Protein AF-A0A2V8NSG9-F1 (afdb_monomer)

Sequence (195 aa):
MKDVAVITDTARGHKLSYAQLAMAIMRNFDARRAPIGFPISQIINLFRPSSANSNSDRNDRMKTQGQTEDPADIWRVLCIEGMWFQDLFNYDFRRTEMCVIPYGTQEGEISFCAYNTGVGWRQIIENMHKTANLSEWYEEHGRHAVYAKGKDVPGISKKHSLSLPIVNQILAEDADEAGKAVTPYLVEDNEEVAV

pLDDT: mean 73.48, std 14.89, range [37.28, 91.44]

Mean predicted aligned error: 17.54 Å

Foldseek 3Di:
DVLVCVLVVVPDDPVVSVVSVVVVLVVPDDPVPDPPLDDSLQVVVQPDDPDDDPPPPVCVLVVCVPPDPPSSHPDYDDDDDDDDQAAAVRQDPVVLVVQPDWDQAPVGIGGPNCCPRYPPVVVVRCVVPPPDDVVNVCVVVNDDDDDDPPDDDPPDDPDDPDDDVVVVVVVVVVVVVPPDDDDPDDDDDDDDDDD

Solvent-accessible surface area (backbone atoms only — not comparable to full-atom values): 13114 Å² total; per-residue (Å²): 109,70,64,58,50,55,50,60,74,63,69,56,58,71,72,57,38,54,52,51,50,51,52,48,48,66,74,69,62,52,79,90,78,42,62,91,93,58,55,73,70,46,57,55,60,68,69,48,80,74,63,100,46,101,77,55,61,84,45,74,78,53,69,38,74,87,78,62,91,48,89,82,68,81,77,84,86,86,84,86,79,85,82,79,79,50,42,81,92,66,55,54,68,72,59,43,77,66,42,85,50,77,36,86,50,97,93,44,79,42,32,45,48,44,39,78,32,48,96,43,49,43,59,54,56,51,63,72,68,56,88,72,54,74,65,60,51,30,69,76,71,46,74,79,87,83,68,63,94,86,49,84,60,85,94,62,74,90,72,75,88,74,83,55,68,67,59,55,49,51,54,51,57,51,59,74,53,77,78,74,82,87,60,100,61,92,78,82,82,80,81,81,81,85,128

Radius of gyration: 32.12 Å; Cα contacts (8 Å, |Δi|>4): 78; chains: 1; bounding box: 74×78×65 Å

Structure (mmCIF, N/CA/C/O backbone):
data_AF-A0A2V8NSG9-F1
#
_entry.id   AF-A0A2V8NSG9-F1
#
loop_
_atom_site.group_PDB
_atom_site.id
_atom_site.type_symbol
_atom_site.label_atom_id
_atom_site.label_alt_id
_atom_site.label_comp_id
_atom_site.label_asym_id
_atom_site.label_entity_id
_atom_site.label_seq_id
_atom_site.pdbx_PDB_ins_code
_atom_site.Cartn_x
_atom_site.Cartn_y
_atom_site.Cartn_z
_atom_site.occupancy
_atom_site.B_iso_or_equiv
_atom_site.auth_seq_id
_atom_site.auth_comp_id
_atom_site.auth_asym_id
_atom_site.auth_atom_id
_atom_site.pdbx_PDB_model_num
ATOM 1 N N . MET A 1 1 ? 7.679 -10.326 -15.253 1.00 63.19 1 MET A N 1
ATOM 2 C CA . MET A 1 1 ? 8.328 -9.730 -14.062 1.00 63.19 1 MET A CA 1
ATOM 3 C C . MET A 1 1 ? 9.618 -10.422 -13.601 1.00 63.19 1 MET A C 1
ATOM 5 O O . MET A 1 1 ? 10.252 -9.887 -12.706 1.00 63.19 1 MET A O 1
ATOM 9 N N . LYS A 1 2 ? 10.075 -11.536 -14.209 1.00 85.75 2 LYS A N 1
ATOM 10 C CA . LYS A 1 2 ? 11.317 -12.218 -13.777 1.00 85.75 2 LYS A CA 1
ATOM 11 C C . LYS A 1 2 ? 12.549 -11.299 -13.765 1.00 85.75 2 LYS 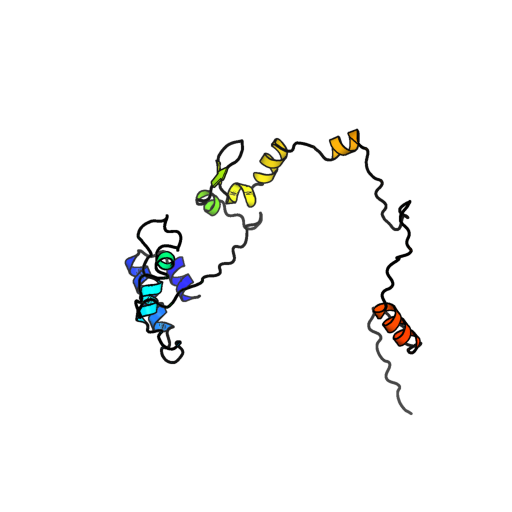A C 1
ATOM 13 O O . LYS A 1 2 ? 13.313 -11.341 -12.815 1.00 85.75 2 LYS A O 1
ATOM 18 N N . ASP A 1 3 ? 12.703 -10.439 -14.773 1.00 86.12 3 ASP A N 1
ATOM 19 C CA . ASP A 1 3 ? 13.840 -9.506 -14.836 1.00 86.12 3 ASP A CA 1
ATOM 20 C C . ASP A 1 3 ? 13.785 -8.429 -13.760 1.00 86.12 3 ASP A C 1
ATOM 22 O O . ASP A 1 3 ? 14.813 -8.092 -13.187 1.00 86.12 3 ASP A O 1
ATOM 26 N N . VAL A 1 4 ? 12.585 -7.930 -13.454 1.00 82.50 4 VAL A N 1
ATOM 27 C CA . VAL A 1 4 ? 12.383 -6.954 -12.379 1.00 82.50 4 VAL A CA 1
ATOM 28 C C . VAL A 1 4 ? 12.778 -7.576 -11.044 1.00 82.50 4 VAL A C 1
ATOM 30 O O . VAL A 1 4 ? 13.591 -6.984 -10.350 1.00 82.50 4 VAL A O 1
ATOM 33 N N . ALA A 1 5 ? 12.307 -8.794 -10.752 1.00 83.88 5 ALA A N 1
ATOM 34 C CA . ALA A 1 5 ? 12.684 -9.524 -9.541 1.00 83.88 5 ALA A CA 1
ATOM 35 C C . ALA A 1 5 ? 14.205 -9.731 -9.447 1.00 83.88 5 ALA A C 1
ATOM 37 O O . ALA A 1 5 ? 14.810 -9.456 -8.423 1.00 83.88 5 ALA A O 1
ATOM 38 N N . VAL A 1 6 ? 14.870 -10.128 -10.537 1.00 86.94 6 VAL A N 1
ATOM 39 C CA . VAL A 1 6 ? 16.337 -10.278 -10.537 1.00 86.94 6 VAL A CA 1
ATOM 40 C C . VAL A 1 6 ? 17.044 -8.944 -10.276 1.00 86.94 6 VAL A C 1
ATOM 42 O O . VAL A 1 6 ? 18.016 -8.907 -9.523 1.00 86.94 6 VAL A O 1
ATOM 45 N N . ILE A 1 7 ? 16.581 -7.844 -10.872 1.00 85.38 7 ILE A N 1
ATOM 46 C CA . ILE A 1 7 ? 17.173 -6.514 -10.665 1.00 85.38 7 ILE A CA 1
ATOM 47 C C . ILE A 1 7 ? 16.979 -6.048 -9.214 1.00 85.38 7 ILE A C 1
ATOM 49 O O . ILE A 1 7 ? 17.921 -5.522 -8.621 1.00 85.38 7 ILE A O 1
ATOM 53 N N . THR A 1 8 ? 15.794 -6.252 -8.629 1.00 81.62 8 THR A N 1
ATOM 54 C CA . THR A 1 8 ? 15.483 -5.818 -7.257 1.00 81.62 8 THR A CA 1
ATOM 55 C C . THR A 1 8 ? 16.142 -6.701 -6.204 1.00 81.62 8 THR A C 1
ATOM 57 O O . THR A 1 8 ? 16.763 -6.187 -5.276 1.00 81.62 8 THR A O 1
ATOM 60 N N . ASP A 1 9 ? 16.080 -8.021 -6.369 1.00 83.06 9 ASP A N 1
ATOM 61 C CA . ASP A 1 9 ? 16.470 -8.985 -5.335 1.00 83.06 9 ASP A CA 1
ATOM 62 C C . ASP A 1 9 ? 17.988 -9.161 -5.257 1.00 83.06 9 ASP A C 1
ATOM 64 O O . ASP A 1 9 ? 18.532 -9.544 -4.223 1.00 83.06 9 ASP A O 1
ATOM 68 N N . THR A 1 10 ? 18.711 -8.848 -6.337 1.00 83.00 10 THR A N 1
ATOM 69 C CA . THR A 1 10 ? 20.180 -8.899 -6.324 1.00 83.00 10 THR A CA 1
ATOM 70 C C . THR A 1 10 ? 20.824 -7.723 -5.586 1.00 83.00 10 THR A C 1
ATOM 72 O O . THR A 1 10 ? 22.041 -7.759 -5.372 1.00 83.00 10 THR A O 1
ATOM 75 N N . ALA A 1 11 ? 20.037 -6.708 -5.191 1.00 77.75 11 ALA A N 1
ATOM 76 C CA . ALA A 1 11 ? 20.442 -5.563 -4.367 1.00 77.75 11 ALA A CA 1
ATOM 77 C C . ALA A 1 11 ? 21.788 -4.940 -4.794 1.00 77.75 11 ALA A C 1
ATOM 79 O O . ALA A 1 11 ? 22.677 -4.674 -3.981 1.00 77.75 11 ALA A O 1
ATOM 80 N N . ARG A 1 12 ? 21.984 -4.767 -6.107 1.00 84.31 12 ARG A N 1
ATOM 81 C CA . ARG A 1 12 ? 23.244 -4.271 -6.673 1.00 84.31 12 ARG A CA 1
ATOM 82 C C . ARG A 1 12 ? 23.347 -2.748 -6.604 1.00 84.31 12 ARG A C 1
ATOM 84 O O . ARG A 1 12 ? 22.358 -2.030 -6.495 1.00 84.31 12 ARG A O 1
ATOM 91 N N . GLY A 1 13 ? 24.583 -2.252 -6.691 1.00 85.44 13 GLY A N 1
ATOM 92 C CA . GLY A 1 13 ? 24.848 -0.818 -6.785 1.00 85.44 13 GLY A CA 1
ATOM 93 C C . GLY A 1 13 ? 24.259 -0.210 -8.062 1.00 85.44 13 GLY A C 1
ATOM 94 O O . GLY A 1 13 ? 24.157 -0.883 -9.087 1.00 85.44 13 GLY A O 1
ATOM 95 N N . HIS A 1 14 ? 23.943 1.087 -8.005 1.00 82.38 14 HIS A N 1
ATOM 96 C CA . HIS A 1 14 ? 23.236 1.853 -9.045 1.00 82.38 14 HIS A CA 1
ATOM 97 C C . HIS A 1 14 ? 23.656 1.506 -10.483 1.00 82.38 14 HIS A C 1
ATOM 99 O O . HIS A 1 14 ? 22.818 1.110 -11.289 1.00 82.38 14 HIS A O 1
ATOM 105 N N . LYS A 1 15 ? 24.958 1.553 -10.793 1.00 86.12 15 LYS A N 1
ATOM 106 C CA . LYS A 1 15 ? 25.479 1.286 -12.147 1.00 86.12 15 LYS A CA 1
ATOM 107 C C . LYS A 1 15 ? 25.090 -0.094 -12.686 1.00 86.12 15 LYS A C 1
ATOM 109 O O . LYS A 1 15 ? 24.739 -0.219 -13.856 1.00 86.12 15 LYS A O 1
ATOM 114 N N . LEU A 1 16 ? 25.162 -1.124 -11.843 1.00 88.38 16 LEU A N 1
ATOM 115 C CA . LEU A 1 16 ? 24.872 -2.496 -12.252 1.00 88.38 16 LEU A CA 1
ATOM 116 C C . LEU A 1 16 ? 23.363 -2.709 -12.418 1.00 88.38 16 LEU A C 1
ATOM 118 O O . LEU A 1 16 ? 22.953 -3.338 -13.390 1.00 88.38 16 LEU A O 1
ATOM 122 N N . SER A 1 17 ? 22.546 -2.107 -11.553 1.00 85.25 17 SER A N 1
ATOM 123 C CA . SER A 1 17 ? 21.085 -2.147 -11.672 1.00 85.25 17 SER A CA 1
ATOM 124 C C . SER A 1 17 ? 20.602 -1.489 -12.971 1.00 85.25 17 SER A C 1
ATOM 126 O O . SER A 1 17 ? 19.767 -2.053 -13.674 1.00 85.25 17 SER A O 1
ATOM 128 N N . TYR A 1 18 ? 21.183 -0.344 -13.356 1.00 83.19 18 TYR A N 1
ATOM 129 C CA . TYR A 1 18 ? 20.889 0.301 -14.644 1.00 83.19 18 TYR A CA 1
ATOM 130 C C . TYR A 1 18 ? 21.334 -0.545 -15.843 1.00 83.19 18 TYR A C 1
ATOM 132 O O . TYR A 1 18 ? 20.606 -0.633 -16.832 1.00 83.19 18 TYR A O 1
ATOM 140 N N . ALA A 1 19 ? 22.495 -1.201 -15.763 1.00 88.62 19 ALA A N 1
ATOM 141 C CA . ALA A 1 19 ? 22.955 -2.098 -16.821 1.00 88.62 19 ALA A CA 1
ATOM 142 C C . ALA A 1 19 ? 22.017 -3.306 -16.992 1.00 88.62 19 ALA A C 1
ATOM 144 O O . ALA A 1 19 ? 21.641 -3.645 -18.113 1.00 88.62 19 ALA A O 1
ATOM 145 N N . GLN A 1 20 ? 21.583 -3.929 -15.892 1.00 88.44 20 GLN A N 1
ATOM 146 C CA . GLN A 1 20 ? 20.624 -5.035 -15.933 1.00 88.44 20 GLN A CA 1
ATOM 147 C C . GLN A 1 20 ? 19.258 -4.591 -16.476 1.00 88.44 20 GLN A C 1
ATOM 149 O O . GLN A 1 20 ? 18.667 -5.312 -17.279 1.00 88.44 20 GLN A O 1
ATOM 154 N N . LEU A 1 21 ? 18.784 -3.395 -16.109 1.00 85.00 21 LEU A N 1
ATOM 155 C CA . LEU A 1 21 ? 17.559 -2.812 -16.662 1.00 85.00 21 LEU A CA 1
ATOM 156 C C . LEU A 1 21 ? 17.664 -2.609 -18.179 1.00 85.00 21 LEU A C 1
ATOM 158 O O . LEU A 1 21 ? 16.760 -3.005 -18.912 1.00 85.00 21 LEU A O 1
ATOM 162 N N . ALA A 1 22 ? 18.775 -2.049 -18.664 1.00 85.62 22 ALA A N 1
ATOM 163 C CA . ALA A 1 22 ? 19.006 -1.865 -20.095 1.00 85.62 22 ALA A CA 1
ATOM 164 C C . ALA A 1 22 ? 19.004 -3.206 -20.850 1.00 85.62 22 ALA A C 1
ATOM 166 O O . ALA A 1 22 ? 18.334 -3.340 -21.8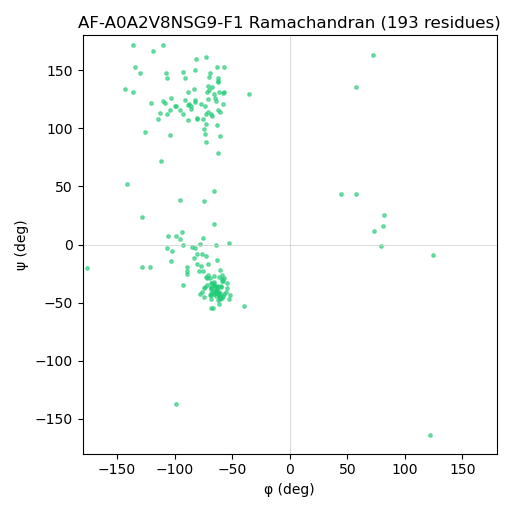75 1.00 85.62 22 ALA A O 1
ATOM 167 N N . MET A 1 23 ? 19.677 -4.225 -20.305 1.00 89.44 23 MET A N 1
ATOM 168 C CA . MET A 1 23 ? 19.682 -5.579 -20.871 1.00 89.44 23 MET A CA 1
ATOM 169 C C . MET A 1 23 ? 18.282 -6.204 -20.879 1.00 89.44 23 MET A C 1
ATOM 171 O O . MET A 1 23 ? 17.897 -6.842 -21.858 1.00 89.44 23 MET A O 1
ATOM 175 N N . ALA A 1 24 ? 17.495 -5.995 -19.820 1.00 89.56 24 ALA A N 1
ATOM 176 C CA . ALA A 1 24 ? 16.114 -6.457 -19.755 1.00 89.56 24 ALA A CA 1
ATOM 177 C C . ALA A 1 24 ? 15.237 -5.774 -20.817 1.00 89.56 24 ALA A C 1
ATOM 179 O O . ALA A 1 24 ? 14.452 -6.453 -21.479 1.00 89.56 24 ALA A O 1
ATOM 180 N N . ILE A 1 25 ? 15.394 -4.465 -21.039 1.00 87.06 25 ILE A N 1
ATOM 181 C CA . ILE A 1 25 ? 14.679 -3.740 -22.100 1.00 87.06 25 ILE A CA 1
ATOM 182 C C . ILE A 1 25 ? 15.056 -4.307 -23.470 1.00 87.06 25 ILE A C 1
ATOM 184 O O . ILE A 1 25 ? 14.171 -4.689 -24.230 1.00 87.06 25 ILE A O 1
ATOM 188 N N . MET A 1 26 ? 16.353 -4.431 -23.766 1.00 87.50 26 MET A N 1
ATOM 189 C CA . MET A 1 26 ? 16.826 -4.957 -25.051 1.00 87.50 26 MET A CA 1
ATOM 190 C C . MET A 1 26 ? 16.344 -6.384 -25.321 1.00 87.50 26 MET A C 1
ATOM 192 O O . MET A 1 26 ? 16.033 -6.721 -26.458 1.00 87.50 26 MET A O 1
ATOM 196 N N . ARG A 1 27 ? 16.268 -7.224 -24.283 1.00 89.69 27 ARG A N 1
ATOM 197 C CA . ARG A 1 27 ? 15.815 -8.611 -24.419 1.00 89.69 27 ARG A CA 1
ATOM 198 C C . ARG A 1 27 ? 14.312 -8.729 -24.671 1.00 89.69 27 ARG A C 1
ATOM 200 O O . ARG A 1 27 ? 13.893 -9.663 -25.346 1.00 89.69 27 ARG A O 1
ATOM 207 N N . ASN A 1 28 ? 13.504 -7.843 -24.085 1.00 88.94 28 ASN A N 1
ATOM 208 C CA . ASN A 1 28 ? 12.043 -7.969 -24.096 1.00 88.94 28 ASN A CA 1
ATOM 209 C C . ASN A 1 28 ? 11.343 -7.025 -25.090 1.00 88.94 28 ASN A C 1
ATOM 211 O O . ASN A 1 28 ? 10.157 -7.211 -25.361 1.00 88.94 28 ASN A O 1
ATOM 215 N N . PHE A 1 29 ? 12.029 -6.013 -25.626 1.00 88.69 29 PHE A N 1
ATOM 216 C CA . PHE A 1 29 ? 11.437 -5.079 -26.579 1.00 88.69 29 PHE A CA 1
ATOM 217 C C . PHE A 1 29 ? 11.431 -5.641 -28.007 1.00 88.69 29 PHE A C 1
ATOM 219 O O . PHE A 1 29 ? 12.482 -5.949 -28.564 1.00 88.69 29 PHE A O 1
ATOM 226 N N . ASP A 1 30 ? 10.252 -5.700 -28.634 1.00 89.94 30 ASP A N 1
ATOM 227 C CA . ASP A 1 30 ? 10.095 -6.026 -30.057 1.00 89.94 30 ASP A CA 1
ATOM 228 C C . ASP A 1 30 ? 9.537 -4.816 -30.814 1.00 89.94 30 ASP A C 1
ATOM 230 O O . ASP A 1 30 ? 8.353 -4.485 -30.704 1.00 89.94 30 ASP A O 1
ATOM 234 N N . ALA A 1 31 ? 10.388 -4.182 -31.626 1.00 87.19 31 ALA A N 1
ATOM 235 C CA . ALA A 1 31 ? 10.032 -3.007 -32.419 1.00 87.19 31 ALA A CA 1
ATOM 236 C C . ALA A 1 31 ? 8.873 -3.264 -33.398 1.00 87.19 31 ALA A C 1
ATOM 238 O O . ALA A 1 31 ? 8.144 -2.338 -33.734 1.00 87.19 31 ALA A O 1
ATOM 239 N N . ARG A 1 32 ? 8.672 -4.514 -33.841 1.00 89.38 32 ARG A N 1
ATOM 240 C CA . ARG A 1 32 ? 7.606 -4.876 -34.793 1.00 89.38 32 ARG A CA 1
ATOM 241 C C . ARG A 1 32 ? 6.229 -4.921 -34.137 1.00 89.38 32 ARG A C 1
ATOM 243 O O . ARG A 1 32 ? 5.222 -4.832 -34.827 1.00 89.38 32 ARG A O 1
ATOM 250 N N . ARG A 1 33 ? 6.190 -5.113 -32.815 1.00 90.12 33 ARG A N 1
ATOM 251 C CA . ARG A 1 33 ? 4.960 -5.172 -32.010 1.00 90.12 33 ARG A CA 1
ATOM 252 C C . ARG A 1 33 ? 4.706 -3.879 -31.240 1.00 90.12 33 ARG A C 1
ATOM 254 O O . ARG A 1 33 ? 3.678 -3.766 -30.577 1.00 90.12 33 ARG A O 1
ATOM 261 N N . ALA A 1 34 ? 5.645 -2.938 -31.288 1.00 87.50 34 ALA A N 1
ATOM 262 C CA . ALA A 1 34 ? 5.515 -1.651 -30.634 1.00 87.50 34 ALA A CA 1
ATOM 263 C C . ALA A 1 34 ? 4.453 -0.790 -31.347 1.00 87.50 34 ALA A C 1
ATOM 265 O O . ALA A 1 34 ? 4.348 -0.837 -32.575 1.00 87.50 34 ALA A O 1
ATOM 266 N N . PRO A 1 35 ? 3.674 0.014 -30.605 1.00 85.38 35 PRO A N 1
ATOM 267 C CA . PRO A 1 35 ? 2.799 1.012 -31.203 1.00 85.38 35 PRO A CA 1
ATOM 268 C C . PRO A 1 35 ? 3.570 1.997 -32.092 1.00 85.38 35 PRO A C 1
ATOM 270 O O . PRO A 1 35 ? 4.750 2.286 -31.866 1.00 85.38 35 PRO A O 1
ATOM 273 N N . ILE A 1 36 ? 2.882 2.557 -33.087 1.00 83.44 36 ILE A N 1
ATOM 274 C CA . ILE A 1 36 ? 3.450 3.576 -33.975 1.00 83.44 36 ILE A CA 1
ATOM 275 C C . ILE A 1 36 ? 3.921 4.767 -33.129 1.00 83.44 36 ILE A C 1
ATOM 277 O O . ILE A 1 36 ? 3.185 5.266 -32.281 1.00 83.44 36 ILE A O 1
ATOM 281 N N . GLY A 1 37 ? 5.163 5.208 -33.347 1.00 81.00 37 GLY A N 1
ATOM 282 C CA . GLY A 1 37 ? 5.755 6.311 -32.587 1.00 81.00 37 GLY A CA 1
ATOM 283 C C . GLY A 1 37 ? 6.316 5.923 -31.213 1.00 81.00 37 GLY A C 1
ATOM 284 O O . GLY A 1 37 ? 6.581 6.816 -30.411 1.00 81.00 37 GLY A O 1
ATOM 285 N N . PHE A 1 38 ? 6.530 4.629 -30.927 1.00 84.19 38 PHE A N 1
ATOM 286 C CA . PHE A 1 38 ? 7.182 4.154 -29.695 1.00 84.19 38 PHE A CA 1
ATOM 287 C C . PHE A 1 38 ? 8.571 3.524 -29.943 1.00 84.19 38 PHE A C 1
ATOM 289 O O . PHE A 1 38 ? 8.727 2.303 -29.862 1.00 84.19 38 PHE A O 1
ATOM 296 N N . PRO A 1 39 ? 9.610 4.320 -30.272 1.00 83.19 39 PRO A N 1
ATOM 297 C CA . PRO A 1 39 ? 10.976 3.809 -30.383 1.00 83.19 39 PRO A CA 1
ATOM 298 C C . PRO A 1 39 ? 11.587 3.486 -29.008 1.00 83.19 39 PRO A C 1
ATOM 300 O O . PRO A 1 39 ? 11.173 4.025 -27.986 1.00 83.19 39 PRO A O 1
ATOM 303 N N . ILE A 1 40 ? 12.649 2.669 -28.980 1.00 82.06 40 ILE A N 1
ATOM 304 C CA . ILE A 1 40 ? 13.378 2.286 -27.747 1.00 82.06 40 ILE A CA 1
ATOM 305 C C . ILE A 1 40 ? 13.848 3.507 -26.941 1.00 82.06 40 ILE A C 1
ATOM 307 O O . ILE A 1 40 ? 13.869 3.465 -25.711 1.00 82.06 40 ILE A O 1
ATOM 311 N N . SER A 1 41 ? 14.191 4.611 -27.609 1.00 78.19 41 SER A N 1
ATOM 312 C CA . SER A 1 41 ? 14.570 5.865 -26.948 1.00 78.19 41 SER A CA 1
ATOM 313 C C . SER A 1 41 ? 13.472 6.401 -26.020 1.00 78.19 41 SER A C 1
ATOM 315 O O . SER A 1 41 ? 13.792 6.949 -24.967 1.00 78.19 41 SER A O 1
ATOM 317 N N . GLN A 1 42 ? 12.192 6.162 -26.338 1.00 76.69 42 GLN A N 1
ATOM 318 C CA . GLN A 1 42 ? 11.072 6.512 -25.459 1.00 76.69 42 GLN A CA 1
ATOM 319 C C . GLN A 1 42 ? 11.102 5.733 -24.150 1.00 76.69 42 GLN A C 1
ATOM 321 O O . GLN A 1 42 ? 10.794 6.289 -23.103 1.00 76.69 42 GLN A O 1
ATOM 326 N N . ILE A 1 43 ? 11.509 4.463 -24.172 1.00 78.81 43 ILE A N 1
ATOM 327 C CA . ILE A 1 43 ? 11.583 3.640 -22.957 1.00 78.81 43 ILE A CA 1
A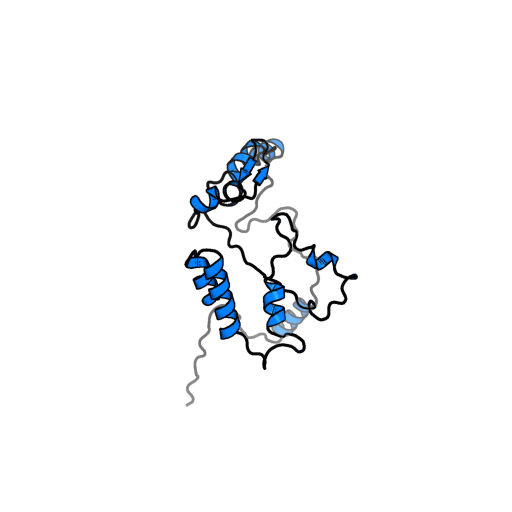TOM 328 C C . ILE A 1 43 ? 12.596 4.238 -21.984 1.00 78.81 43 ILE A C 1
ATOM 330 O O . ILE A 1 43 ? 12.326 4.357 -20.793 1.00 78.81 43 ILE A O 1
ATOM 334 N N . ILE A 1 44 ? 13.740 4.687 -22.494 1.00 72.81 44 ILE A N 1
ATOM 335 C CA . ILE A 1 44 ? 14.762 5.341 -21.675 1.00 72.81 44 ILE A CA 1
ATOM 336 C C . ILE A 1 44 ? 14.219 6.655 -21.087 1.00 72.81 44 ILE A C 1
ATOM 338 O O . ILE A 1 44 ? 14.432 6.923 -19.907 1.00 72.81 44 ILE A O 1
ATOM 342 N N . ASN A 1 45 ? 13.458 7.436 -21.862 1.00 70.31 45 ASN A N 1
ATOM 343 C CA . ASN A 1 45 ? 12.801 8.657 -21.379 1.00 70.31 45 ASN A CA 1
ATOM 344 C C . ASN A 1 45 ? 11.715 8.377 -20.325 1.00 70.31 45 ASN A C 1
ATOM 346 O O . ASN A 1 45 ? 11.542 9.156 -19.387 1.00 70.31 45 ASN A O 1
ATOM 350 N N . LEU A 1 46 ? 10.996 7.257 -20.427 1.00 71.50 46 LEU A N 1
ATOM 351 C CA . LEU A 1 46 ? 10.023 6.825 -19.420 1.00 71.50 46 LEU A CA 1
ATOM 352 C C . LEU A 1 46 ? 10.686 6.527 -18.068 1.00 71.50 46 LEU A C 1
ATOM 354 O O . LEU A 1 46 ? 10.115 6.867 -17.035 1.00 71.50 46 LEU A O 1
ATOM 358 N N . PHE A 1 47 ? 11.895 5.958 -18.075 1.00 66.75 47 PHE A N 1
ATOM 359 C CA . PHE A 1 47 ? 12.665 5.649 -16.863 1.00 66.75 47 PHE A CA 1
ATOM 360 C C . PHE A 1 47 ? 13.640 6.752 -16.436 1.00 66.75 47 PHE A C 1
ATOM 362 O O . PHE A 1 47 ? 14.319 6.610 -15.416 1.00 66.75 47 PHE A O 1
ATOM 369 N N . ARG A 1 48 ? 13.725 7.861 -17.180 1.00 62.06 48 ARG A N 1
ATOM 370 C CA . ARG A 1 48 ? 14.520 9.017 -16.766 1.00 62.06 48 ARG A CA 1
ATOM 371 C C . ARG A 1 48 ? 13.891 9.591 -15.489 1.00 62.06 48 ARG A C 1
ATOM 373 O O . ARG A 1 48 ? 12.689 9.865 -15.494 1.00 62.06 48 ARG A O 1
ATOM 380 N N . PRO A 1 49 ? 14.659 9.769 -14.398 1.00 53.69 49 PRO A N 1
ATOM 381 C CA . PRO A 1 49 ? 14.114 10.287 -13.152 1.00 53.69 49 PRO A CA 1
ATOM 382 C C . PRO A 1 49 ? 13.480 11.658 -13.401 1.00 53.69 49 PRO A C 1
ATOM 384 O O . PRO A 1 49 ? 14.145 12.586 -13.868 1.00 53.69 49 PRO A O 1
ATOM 387 N N . SER A 1 50 ? 12.182 11.770 -13.115 1.00 47.16 50 SER A N 1
ATOM 388 C CA . SER A 1 50 ? 11.488 13.054 -13.089 1.00 47.16 50 SER A CA 1
ATOM 389 C C . SER A 1 50 ? 11.928 13.779 -11.823 1.00 47.16 50 SER A C 1
ATOM 391 O O . SER A 1 50 ? 11.394 13.503 -10.756 1.00 47.16 50 SER A O 1
ATOM 393 N N . SER A 1 51 ? 12.939 14.636 -11.987 1.00 42.69 51 SER A N 1
ATOM 394 C CA . SER A 1 51 ? 13.530 15.544 -10.995 1.00 42.69 51 SER A CA 1
ATOM 395 C C . SER A 1 51 ? 14.081 14.888 -9.711 1.00 42.69 51 SER A C 1
ATOM 397 O O . SER A 1 51 ? 13.528 13.985 -9.098 1.00 42.69 51 SER A O 1
ATOM 399 N N . ALA A 1 52 ? 15.268 15.344 -9.315 1.00 42.25 52 ALA A N 1
ATOM 400 C CA . ALA A 1 52 ? 16.121 14.780 -8.273 1.00 42.25 52 ALA A CA 1
ATOM 401 C C . ALA A 1 52 ? 15.643 15.050 -6.827 1.00 42.25 52 ALA A C 1
ATOM 403 O O . ALA A 1 52 ? 16.472 15.286 -5.957 1.00 42.25 52 ALA A O 1
ATOM 404 N N . ASN A 1 53 ? 14.335 15.027 -6.563 1.00 39.97 53 ASN A N 1
ATOM 405 C CA . ASN A 1 53 ? 13.760 15.249 -5.237 1.00 39.97 53 ASN A CA 1
ATOM 406 C C . ASN A 1 53 ? 12.653 14.227 -4.969 1.00 39.97 53 ASN A C 1
ATOM 408 O O . ASN A 1 53 ? 11.730 14.095 -5.763 1.00 39.97 53 ASN A O 1
ATOM 412 N N . SER A 1 54 ? 12.680 13.572 -3.806 1.00 42.16 54 SER A N 1
ATOM 413 C CA . SER A 1 54 ? 11.618 12.663 -3.331 1.00 42.16 54 SER A CA 1
ATOM 414 C C . SER A 1 54 ? 10.262 13.347 -3.085 1.00 42.16 54 SER A C 1
ATOM 416 O O . SER A 1 54 ? 9.307 12.679 -2.705 1.00 42.16 54 SER A O 1
ATOM 418 N N . ASN A 1 55 ? 10.186 14.664 -3.306 1.00 39.97 55 ASN A N 1
ATOM 419 C CA . ASN A 1 55 ? 8.975 15.484 -3.281 1.00 39.97 55 ASN A CA 1
ATOM 420 C C . ASN A 1 55 ? 8.403 15.770 -4.676 1.00 39.97 55 ASN A C 1
ATOM 422 O O . ASN A 1 55 ? 7.470 16.568 -4.787 1.00 39.97 55 ASN A O 1
ATOM 426 N N . SER A 1 56 ? 8.931 15.164 -5.746 1.00 39.84 56 SER A N 1
ATOM 427 C CA . SER A 1 56 ? 8.225 15.192 -7.022 1.00 39.84 56 SER A CA 1
ATOM 428 C C . SER A 1 56 ? 7.021 14.259 -6.917 1.00 39.84 56 SER A C 1
ATOM 430 O O . SER A 1 56 ? 7.037 13.081 -7.272 1.00 39.84 56 SER A O 1
ATOM 432 N N . ASP A 1 57 ? 5.913 14.827 -6.441 1.00 42.53 57 ASP A N 1
ATOM 433 C CA . ASP A 1 57 ? 4.623 14.511 -7.034 1.00 42.53 57 ASP A CA 1
ATOM 434 C C . ASP A 1 57 ? 4.867 14.318 -8.541 1.00 42.53 57 ASP A C 1
ATOM 436 O O . ASP A 1 57 ? 5.540 15.151 -9.164 1.00 42.53 57 ASP A O 1
ATOM 440 N N . ARG A 1 58 ? 4.395 13.205 -9.123 1.00 51.50 58 ARG A N 1
ATOM 441 C CA . ARG A 1 58 ? 4.613 12.782 -10.533 1.00 51.50 58 ARG A CA 1
ATOM 442 C C . ARG A 1 58 ? 4.241 13.863 -11.575 1.00 51.50 58 ARG A C 1
ATOM 444 O O . ARG A 1 58 ? 4.335 13.643 -12.781 1.00 51.50 58 ARG A O 1
ATOM 451 N N . ASN A 1 59 ? 3.805 15.021 -11.102 1.00 50.16 59 ASN A N 1
ATOM 452 C CA . ASN A 1 59 ? 3.312 16.198 -11.764 1.00 50.16 59 ASN A CA 1
ATOM 453 C C . ASN A 1 59 ? 4.333 17.043 -12.530 1.00 50.16 59 ASN A C 1
ATOM 455 O O . ASN A 1 59 ? 3.880 17.810 -13.364 1.00 50.16 59 ASN A O 1
ATOM 459 N N . ASP A 1 60 ? 5.656 16.955 -12.364 1.00 54.88 60 ASP A N 1
ATOM 460 C CA . ASP A 1 60 ? 6.543 17.822 -13.179 1.00 54.88 60 ASP A CA 1
ATOM 461 C C . ASP A 1 60 ? 6.478 17.484 -14.691 1.00 54.88 60 ASP A C 1
ATOM 463 O O . ASP A 1 60 ? 6.515 18.384 -15.531 1.00 54.88 60 ASP A O 1
ATOM 467 N N . ARG A 1 61 ? 6.251 16.207 -15.046 1.00 53.69 61 ARG A N 1
ATOM 468 C CA . ARG A 1 61 ? 5.941 15.751 -16.426 1.00 53.69 61 ARG A CA 1
ATOM 469 C C . ARG A 1 61 ? 4.464 15.892 -16.820 1.00 53.69 61 ARG A C 1
ATOM 471 O O . ARG A 1 61 ? 4.116 15.693 -17.985 1.00 53.69 61 ARG A O 1
ATOM 478 N N . MET A 1 62 ? 3.588 16.173 -15.853 1.00 54.03 62 MET A N 1
ATOM 479 C CA . MET A 1 62 ? 2.154 16.399 -16.075 1.00 54.03 62 MET A CA 1
ATOM 480 C C . MET A 1 62 ? 1.852 17.893 -16.265 1.00 54.03 62 MET A C 1
ATOM 482 O O . MET A 1 62 ? 1.032 18.243 -17.101 1.00 54.03 62 MET A O 1
ATOM 486 N N . LYS A 1 63 ? 2.580 18.785 -15.574 1.00 53.97 63 LYS A N 1
ATOM 487 C CA . LYS A 1 63 ? 2.548 20.253 -15.737 1.00 53.97 63 LYS A CA 1
ATOM 488 C C . LYS A 1 63 ? 2.949 20.698 -17.143 1.00 53.97 63 LYS A C 1
ATOM 490 O O . LYS A 1 63 ? 2.597 21.790 -17.566 1.00 53.97 63 LYS A O 1
ATOM 495 N N . THR A 1 64 ? 3.674 19.852 -17.869 1.00 53.59 64 THR A N 1
ATOM 496 C CA . THR A 1 64 ? 4.053 20.066 -19.269 1.00 53.59 64 THR A CA 1
ATOM 497 C C . THR A 1 64 ? 2.923 19.768 -20.261 1.00 53.59 64 THR A C 1
ATOM 499 O O . THR A 1 64 ? 3.127 19.973 -21.459 1.00 53.59 64 THR A O 1
ATOM 502 N N . GLN A 1 65 ? 1.721 19.362 -19.807 1.00 48.47 65 GLN A N 1
ATOM 503 C CA . GLN A 1 65 ? 0.507 19.418 -20.634 1.00 48.47 65 GLN A CA 1
ATOM 504 C C . GLN A 1 65 ? 0.235 20.878 -21.028 1.00 48.47 65 GLN A C 1
ATOM 506 O O . GLN A 1 65 ? -0.385 21.639 -20.292 1.00 48.47 65 GLN A O 1
ATOM 511 N N . GLY A 1 66 ? 0.737 21.261 -22.201 1.00 50.06 66 GLY A N 1
ATOM 512 C CA . GLY A 1 66 ? 0.473 22.549 -22.837 1.00 50.06 66 GLY A CA 1
ATOM 513 C C . GLY A 1 66 ? 1.703 23.380 -23.205 1.00 50.06 66 GLY A C 1
ATOM 514 O O . GLY A 1 66 ? 1.525 24.378 -23.891 1.00 50.06 66 GLY A O 1
ATOM 515 N N . GLN A 1 67 ? 2.927 23.012 -22.794 1.00 50.22 67 GLN A N 1
ATOM 516 C CA . GLN A 1 67 ? 4.119 23.849 -23.060 1.00 50.22 67 GLN A CA 1
ATOM 517 C C . GLN A 1 67 ? 5.240 23.186 -23.862 1.00 50.22 67 GLN A C 1
ATOM 519 O O . GLN A 1 67 ? 6.049 23.895 -24.453 1.00 50.22 67 GLN A O 1
ATOM 524 N N . THR A 1 68 ? 5.294 21.860 -23.937 1.00 49.16 68 THR A N 1
ATOM 525 C CA . THR A 1 68 ? 6.294 21.168 -24.758 1.00 49.16 68 THR A CA 1
ATOM 526 C C . THR A 1 68 ? 5.599 20.215 -25.708 1.00 49.16 68 THR A C 1
ATOM 528 O O . THR A 1 68 ? 5.287 19.080 -25.353 1.00 49.16 68 THR A O 1
ATOM 531 N N . GLU A 1 69 ? 5.394 20.684 -26.936 1.00 54.53 69 GLU A N 1
ATOM 532 C CA . GLU A 1 69 ? 5.174 19.866 -28.131 1.00 54.53 69 GLU A CA 1
ATOM 533 C C . GLU A 1 69 ? 6.443 19.060 -28.465 1.00 54.53 69 GLU A C 1
ATOM 535 O O . GLU A 1 69 ? 6.899 19.081 -29.601 1.00 54.53 69 GLU A O 1
ATOM 540 N N . ASP A 1 70 ? 7.083 18.406 -27.488 1.00 62.00 70 ASP A N 1
ATOM 541 C CA . ASP A 1 70 ? 8.220 17.540 -27.786 1.00 62.00 70 ASP A CA 1
ATOM 542 C C . ASP A 1 70 ? 7.666 16.246 -28.400 1.00 62.00 70 ASP A C 1
ATOM 544 O O . ASP A 1 70 ? 7.076 15.427 -27.680 1.00 62.00 70 ASP A O 1
ATOM 548 N N . PRO A 1 71 ? 7.842 16.013 -29.716 1.00 62.41 71 PRO A N 1
ATOM 549 C CA . PRO A 1 71 ? 7.365 14.792 -30.358 1.00 62.41 71 PRO A CA 1
ATOM 550 C C . 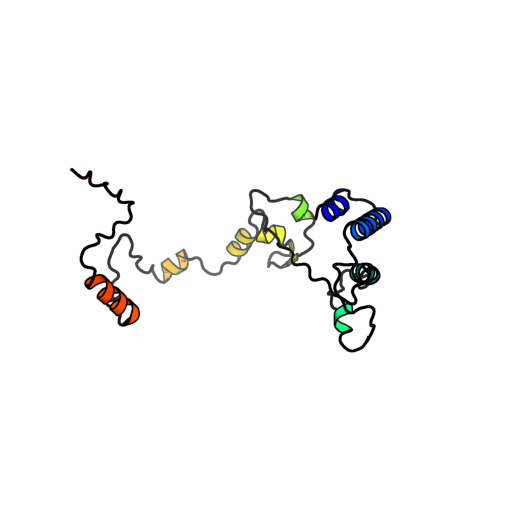PRO A 1 71 ? 8.063 13.551 -29.782 1.00 62.41 71 PRO A C 1
ATOM 552 O O . PRO A 1 71 ? 7.622 12.424 -30.013 1.00 62.41 71 PRO A O 1
ATOM 555 N N . ALA A 1 72 ? 9.154 13.748 -29.030 1.00 62.72 72 ALA A N 1
ATOM 556 C CA . ALA A 1 72 ? 9.911 12.720 -28.350 1.00 62.72 72 ALA A CA 1
ATOM 557 C C . ALA A 1 72 ? 9.500 12.480 -26.878 1.00 62.72 72 ALA A C 1
ATOM 559 O O . ALA A 1 72 ? 10.203 11.717 -26.211 1.00 62.72 72 ALA A O 1
ATOM 560 N N . ASP A 1 73 ? 8.388 13.024 -26.365 1.00 65.44 73 ASP A N 1
ATOM 561 C CA . ASP A 1 73 ? 7.889 12.681 -25.015 1.00 65.44 73 ASP A CA 1
ATOM 562 C C . ASP A 1 73 ? 6.352 12.565 -24.924 1.00 65.44 73 ASP A C 1
ATOM 564 O O . ASP A 1 73 ? 5.696 13.165 -24.067 1.00 65.44 73 ASP A O 1
ATOM 568 N N . ILE A 1 74 ? 5.757 11.759 -25.811 1.00 72.69 74 ILE A N 1
ATOM 569 C CA . ILE A 1 74 ? 4.297 11.531 -25.871 1.00 72.69 74 ILE A CA 1
ATOM 570 C C . ILE A 1 74 ? 3.808 10.363 -24.994 1.00 72.69 74 ILE A C 1
ATOM 572 O O . ILE A 1 74 ? 2.623 10.271 -24.680 1.00 72.69 74 ILE A O 1
ATOM 576 N N . TRP A 1 75 ? 4.699 9.450 -24.598 1.00 75.25 75 TRP A N 1
ATOM 577 C CA . TRP A 1 75 ? 4.330 8.212 -23.903 1.00 75.25 75 TRP A CA 1
ATOM 578 C C . TRP A 1 75 ? 4.384 8.365 -22.383 1.00 75.25 75 TRP A C 1
ATOM 580 O O . TRP A 1 75 ? 5.203 9.109 -21.842 1.00 75.25 75 TRP A O 1
ATOM 590 N N . ARG A 1 76 ? 3.515 7.641 -21.668 1.00 73.75 76 ARG A N 1
ATOM 591 C CA . ARG A 1 76 ? 3.455 7.619 -20.196 1.00 73.75 76 ARG A CA 1
ATOM 592 C C . ARG A 1 76 ? 3.338 6.183 -19.687 1.00 73.75 76 ARG A C 1
ATOM 594 O O . ARG A 1 76 ? 2.805 5.319 -20.377 1.00 73.75 76 ARG A O 1
ATOM 601 N N . VAL A 1 77 ? 3.826 5.941 -18.471 1.00 73.38 77 VAL A N 1
ATOM 602 C CA . VAL A 1 77 ? 3.711 4.646 -17.782 1.00 73.38 77 VAL A CA 1
ATOM 603 C C . VAL A 1 77 ? 2.720 4.782 -16.636 1.00 73.38 77 VAL A C 1
ATOM 605 O O . VAL A 1 77 ? 2.923 5.581 -15.724 1.00 73.38 77 VAL A O 1
ATOM 608 N N . LEU A 1 78 ? 1.668 3.967 -16.672 1.00 74.88 78 LEU A N 1
ATOM 609 C CA . LEU A 1 78 ? 0.793 3.719 -15.534 1.00 74.88 78 LEU A CA 1
ATOM 610 C C . LEU A 1 78 ? 1.204 2.387 -14.905 1.00 74.88 78 LEU A C 1
ATOM 612 O O . LEU A 1 78 ? 1.134 1.347 -15.555 1.00 74.88 78 LEU A O 1
ATOM 616 N N . CYS A 1 79 ? 1.621 2.425 -13.643 1.00 70.56 79 CYS A N 1
ATOM 617 C CA . CYS A 1 79 ? 1.795 1.225 -12.831 1.00 70.56 79 CYS A CA 1
ATOM 618 C C . CYS A 1 79 ? 0.609 1.120 -11.871 1.00 70.56 79 CYS A C 1
ATOM 620 O O . CYS A 1 79 ? 0.329 2.082 -11.151 1.00 70.56 79 CYS A O 1
ATOM 622 N N . ILE A 1 80 ? -0.080 -0.021 -11.882 1.00 75.31 80 ILE A N 1
ATOM 623 C CA . ILE A 1 80 ? -1.119 -0.360 -10.908 1.00 75.31 80 ILE A CA 1
ATOM 624 C C . ILE A 1 80 ? -0.514 -1.411 -9.991 1.00 75.31 80 ILE A C 1
ATOM 626 O O . ILE A 1 80 ? -0.232 -2.531 -10.418 1.00 75.31 80 ILE A O 1
ATOM 630 N N . GLU A 1 81 ? -0.296 -1.034 -8.740 1.00 69.38 81 GLU A N 1
ATOM 631 C CA . GLU A 1 81 ? 0.307 -1.900 -7.737 1.00 69.38 81 GLU A CA 1
ATOM 632 C C . GLU A 1 81 ? -0.756 -2.276 -6.709 1.00 69.38 81 GLU A C 1
ATOM 634 O O . GLU A 1 81 ? -1.405 -1.416 -6.116 1.00 69.38 81 GLU A O 1
ATOM 639 N N . GLY A 1 82 ? -0.957 -3.580 -6.524 1.00 69.12 82 GLY A N 1
ATOM 640 C CA . GLY A 1 82 ? -1.784 -4.105 -5.447 1.00 69.12 82 GLY A CA 1
ATOM 641 C C . GLY A 1 82 ? -0.942 -4.238 -4.187 1.00 69.12 82 GLY A C 1
ATOM 642 O O . GLY A 1 82 ? 0.035 -4.986 -4.174 1.00 69.12 82 GLY A O 1
ATOM 643 N N . MET A 1 83 ? -1.319 -3.536 -3.123 1.00 70.25 83 MET A N 1
ATOM 644 C CA . MET A 1 83 ? -0.763 -3.793 -1.798 1.00 70.25 83 MET A CA 1
ATOM 645 C C . MET A 1 83 ? -1.637 -4.817 -1.084 1.00 70.25 83 MET A C 1
ATOM 647 O O . MET A 1 83 ? -2.837 -4.608 -0.918 1.00 70.25 83 MET A O 1
ATOM 651 N N . TRP A 1 84 ? -1.029 -5.913 -0.635 1.00 69.25 84 TRP A N 1
ATOM 652 C CA . TRP A 1 84 ? -1.655 -6.777 0.356 1.00 69.25 84 TRP A CA 1
ATOM 653 C C . TRP A 1 84 ? -1.319 -6.213 1.734 1.00 69.25 84 TRP A C 1
ATOM 655 O O . TRP A 1 84 ? -0.144 -6.125 2.101 1.00 69.25 84 TRP A O 1
ATOM 665 N N . PHE A 1 85 ? -2.343 -5.780 2.471 1.00 67.88 85 PHE A N 1
ATOM 666 C CA . PHE A 1 85 ? -2.175 -5.457 3.882 1.00 67.88 85 PHE A CA 1
ATOM 667 C C . PHE A 1 85 ? -1.629 -6.686 4.598 1.00 67.88 85 PHE A C 1
ATOM 669 O O . PHE A 1 85 ? -2.126 -7.794 4.389 1.00 67.88 85 PHE A O 1
ATOM 676 N N . GLN A 1 86 ? -0.579 -6.491 5.396 1.00 68.56 86 GLN A N 1
ATOM 677 C CA . GLN A 1 86 ? -0.125 -7.571 6.259 1.00 68.56 86 GLN A CA 1
ATOM 678 C C . GLN A 1 86 ? -1.269 -7.893 7.238 1.00 68.56 86 GLN A C 1
ATOM 680 O O . GLN A 1 86 ? -2.054 -7.040 7.636 1.00 68.56 86 GLN A O 1
ATOM 685 N N . ASP A 1 87 ? -1.428 -9.152 7.554 1.00 73.56 87 ASP A N 1
ATOM 686 C CA . ASP A 1 87 ? -2.278 -9.642 8.616 1.00 73.56 87 ASP A CA 1
ATOM 687 C C . ASP A 1 87 ? -1.344 -10.173 9.710 1.00 73.56 87 ASP A C 1
ATOM 689 O O . ASP A 1 87 ? -0.128 -10.294 9.518 1.00 73.56 87 ASP A O 1
ATOM 693 N N . LEU A 1 88 ? -1.889 -10.529 10.865 1.00 74.38 88 LEU A N 1
ATOM 694 C CA . LEU A 1 88 ? -1.106 -10.951 12.019 1.00 74.38 88 LEU A CA 1
ATOM 695 C C . LEU A 1 88 ? -0.188 -12.150 11.702 1.00 74.38 88 LEU A C 1
ATOM 697 O O . LEU A 1 88 ? 0.890 -12.274 12.279 1.00 74.38 88 LEU A O 1
ATOM 701 N N . PHE A 1 89 ? -0.576 -13.008 10.751 1.00 78.94 89 PHE A N 1
ATOM 702 C CA . PHE A 1 89 ? 0.186 -14.199 10.360 1.00 78.94 89 PHE A CA 1
ATOM 703 C C . PHE A 1 89 ? 1.355 -13.936 9.391 1.00 78.94 89 PHE A C 1
ATOM 705 O O . PHE A 1 89 ? 2.215 -14.801 9.241 1.00 78.94 89 PHE A O 1
ATOM 712 N N . ASN A 1 90 ? 1.404 -12.785 8.713 1.00 78.31 90 ASN A N 1
ATOM 713 C CA . ASN A 1 90 ? 2.494 -12.404 7.797 1.00 78.31 90 ASN A CA 1
ATOM 714 C C . ASN A 1 90 ? 3.066 -11.011 8.129 1.00 78.31 90 ASN A C 1
ATOM 716 O O . ASN A 1 90 ? 3.652 -10.333 7.273 1.00 78.31 90 ASN A O 1
ATOM 720 N N . TYR A 1 91 ? 2.885 -10.589 9.382 1.00 79.12 91 TYR A N 1
ATOM 721 C CA . TYR A 1 91 ? 3.383 -9.326 9.891 1.00 79.12 91 TYR A CA 1
ATOM 722 C C . TYR A 1 91 ? 4.909 -9.353 10.032 1.00 79.12 91 TYR A C 1
ATOM 724 O O . TYR A 1 91 ? 5.473 -10.222 10.696 1.00 79.12 91 TYR A O 1
ATOM 732 N N . ASP A 1 92 ? 5.581 -8.381 9.412 1.00 82.56 92 ASP A N 1
ATOM 733 C CA . ASP A 1 92 ? 7.041 -8.254 9.423 1.00 82.56 92 ASP A CA 1
ATOM 734 C C . ASP A 1 92 ? 7.462 -7.008 10.214 1.00 82.56 92 ASP A C 1
ATOM 736 O O . ASP A 1 92 ? 7.227 -5.863 9.807 1.00 82.56 92 ASP A O 1
ATOM 740 N N . PHE A 1 93 ? 8.127 -7.231 11.349 1.00 82.19 93 PHE A N 1
ATOM 741 C CA . PHE A 1 93 ? 8.632 -6.159 12.205 1.00 82.19 93 PHE A CA 1
ATOM 742 C C . PHE A 1 93 ? 9.677 -5.287 11.502 1.00 82.19 93 PHE A C 1
ATOM 744 O O . PHE A 1 93 ? 9.645 -4.066 11.657 1.00 82.19 93 PHE A O 1
ATOM 751 N N . ARG A 1 94 ? 10.534 -5.862 10.648 1.00 83.38 94 ARG A N 1
ATOM 752 C CA . ARG A 1 94 ? 11.544 -5.093 9.902 1.00 83.38 94 ARG A CA 1
ATOM 753 C C . ARG A 1 94 ? 10.897 -4.122 8.926 1.00 83.38 94 ARG A C 1
ATOM 755 O O . ARG A 1 94 ? 11.378 -3.008 8.740 1.00 83.38 94 ARG A O 1
ATOM 762 N N . ARG A 1 95 ? 9.772 -4.515 8.328 1.00 78.19 95 ARG A N 1
ATOM 763 C CA . ARG A 1 95 ? 8.994 -3.629 7.456 1.00 78.19 95 ARG A CA 1
ATOM 764 C C . ARG A 1 95 ? 8.355 -2.478 8.229 1.00 78.19 95 ARG A C 1
ATOM 766 O O . ARG A 1 95 ? 8.259 -1.372 7.705 1.00 78.19 95 ARG A O 1
ATOM 773 N N . THR A 1 96 ? 7.967 -2.724 9.475 1.00 77.38 96 THR A N 1
ATOM 774 C CA . THR A 1 96 ? 7.399 -1.699 10.361 1.00 77.38 96 THR A CA 1
ATOM 775 C C . THR A 1 96 ? 8.440 -0.653 10.750 1.00 77.38 96 THR A C 1
ATOM 777 O O . THR A 1 96 ? 8.134 0.537 10.721 1.00 77.38 96 THR A O 1
ATOM 780 N N . GLU A 1 97 ? 9.673 -1.081 11.046 1.00 81.00 97 GLU A N 1
ATOM 781 C CA . GLU A 1 97 ? 10.812 -0.196 11.351 1.00 81.00 97 GLU A CA 1
ATOM 782 C C . GLU A 1 97 ? 11.163 0.735 10.179 1.00 81.00 97 GLU A C 1
ATOM 784 O O . GLU A 1 97 ? 11.652 1.841 10.385 1.00 81.00 97 GLU A O 1
ATOM 789 N N . MET A 1 98 ? 10.885 0.305 8.945 1.00 81.19 98 MET A N 1
ATOM 790 C CA . MET A 1 98 ? 11.129 1.080 7.725 1.00 81.19 98 MET A CA 1
ATOM 791 C C . MET A 1 98 ? 9.898 1.856 7.230 1.00 81.19 98 MET A C 1
ATOM 793 O O 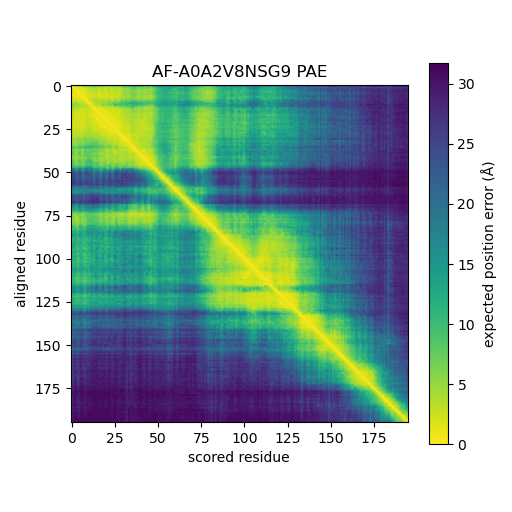. MET A 1 98 ? 9.939 2.450 6.151 1.00 81.19 98 MET A O 1
ATOM 797 N N . CYS A 1 99 ? 8.781 1.844 7.961 1.00 83.50 99 CYS A N 1
ATOM 798 C CA . CYS A 1 99 ? 7.565 2.526 7.529 1.00 83.50 99 CYS A CA 1
ATOM 799 C C . CYS A 1 99 ? 7.719 4.049 7.650 1.00 83.50 99 CYS A C 1
ATOM 801 O O . CYS A 1 99 ? 7.596 4.615 8.731 1.00 83.50 99 CYS A O 1
ATOM 803 N N . VAL A 1 100 ? 7.921 4.714 6.513 1.00 85.19 100 VAL A N 1
ATOM 804 C CA . VAL A 1 100 ? 8.119 6.173 6.420 1.00 85.19 100 VAL A CA 1
ATOM 805 C C . VAL A 1 100 ? 6.824 6.992 6.425 1.00 85.19 100 VAL A C 1
ATOM 807 O O . VAL A 1 100 ? 6.881 8.215 6.374 1.00 85.19 100 VAL A O 1
ATOM 810 N N . ILE A 1 101 ? 5.659 6.338 6.442 1.00 86.38 101 ILE A N 1
ATOM 811 C CA . ILE A 1 101 ? 4.353 7.010 6.441 1.00 86.38 101 ILE A CA 1
ATOM 812 C C . ILE A 1 101 ? 3.900 7.193 7.897 1.00 86.38 101 ILE A C 1
ATOM 814 O O . ILE A 1 101 ? 3.618 6.183 8.555 1.00 86.38 101 ILE A O 1
ATOM 818 N N . PRO A 1 102 ? 3.821 8.433 8.410 1.00 87.81 102 PRO A N 1
ATOM 819 C CA . PRO A 1 102 ? 3.359 8.695 9.766 1.00 87.81 102 PRO A CA 1
ATOM 820 C C . PRO A 1 102 ? 1.827 8.714 9.846 1.00 87.81 102 PRO A C 1
ATOM 822 O O . PRO A 1 102 ? 1.130 9.094 8.905 1.00 87.81 102 PRO A O 1
ATOM 825 N N . TYR A 1 103 ? 1.310 8.330 11.006 1.00 88.88 103 TYR A N 1
ATOM 826 C CA . TYR A 1 103 ? -0.076 8.467 11.428 1.00 88.88 103 TYR A CA 1
ATOM 827 C C . TYR A 1 103 ? -0.091 9.316 12.700 1.00 88.88 103 TYR A C 1
ATOM 829 O O . TYR A 1 103 ? 0.554 8.974 13.692 1.00 88.88 103 TYR A O 1
ATOM 837 N N . GLY A 1 104 ? -0.803 10.441 12.665 1.00 91.44 104 GLY A N 1
ATOM 838 C CA . GLY A 1 104 ? -0.961 11.305 13.830 1.00 91.44 104 GLY A CA 1
ATOM 839 C C . GLY A 1 104 ? -2.068 10.784 14.737 1.00 91.44 104 GLY A C 1
ATOM 840 O O . GLY A 1 104 ? -3.209 10.631 14.301 1.00 91.44 104 GLY A O 1
ATOM 841 N N . THR A 1 105 ? -1.735 10.525 15.994 1.00 88.38 105 THR A N 1
ATOM 842 C CA . THR A 1 105 ? -2.689 10.210 17.064 1.00 88.38 105 THR A CA 1
ATOM 843 C C . THR A 1 105 ? -2.599 11.264 18.160 1.00 88.38 105 THR A C 1
ATOM 845 O O . THR A 1 105 ? -1.648 12.045 18.203 1.00 88.38 105 THR A O 1
ATOM 848 N N . GLN A 1 106 ? -3.577 11.290 19.064 1.00 87.88 106 GLN A N 1
ATOM 849 C CA . GLN A 1 106 ? -3.558 12.160 20.242 1.00 87.88 106 GLN A CA 1
ATOM 850 C C . GLN A 1 106 ? -2.334 11.892 21.135 1.00 87.88 106 GLN A C 1
ATOM 852 O O . GLN A 1 106 ? -1.811 12.818 21.745 1.00 87.88 106 GLN A O 1
ATOM 857 N N . GLU A 1 107 ? -1.841 10.651 21.140 1.00 88.56 107 GLU A N 1
ATOM 858 C CA . GLU A 1 107 ? -0.676 10.206 21.914 1.00 88.56 107 GLU A CA 1
ATOM 859 C C . GLU A 1 107 ? 0.667 10.460 21.200 1.00 88.56 107 GLU A C 1
ATOM 861 O O . GLU A 1 107 ? 1.732 10.166 21.743 1.00 88.56 107 GLU A O 1
ATOM 866 N N . GLY A 1 108 ? 0.636 11.004 19.978 1.00 89.94 108 GLY A N 1
ATOM 867 C CA . GLY A 1 108 ? 1.815 11.289 19.164 1.00 89.94 108 GLY A CA 1
ATOM 868 C C . GLY A 1 108 ? 1.806 10.598 17.801 1.00 89.94 108 GLY A C 1
ATOM 869 O O . GLY A 1 108 ? 0.775 10.135 17.306 1.00 89.94 108 GLY A O 1
ATOM 870 N N . GLU A 1 109 ? 2.973 10.554 17.164 1.00 90.56 109 GLU A N 1
ATOM 871 C CA . GLU A 1 109 ? 3.150 9.946 15.846 1.00 90.56 109 GLU A CA 1
ATOM 872 C C . GLU A 1 109 ? 3.458 8.449 15.952 1.00 90.56 109 GLU A C 1
ATOM 874 O O . GLU A 1 109 ? 4.350 8.020 16.683 1.00 90.56 109 GLU A O 1
ATOM 879 N N . ILE A 1 110 ? 2.737 7.648 15.171 1.00 88.88 110 ILE A N 1
ATOM 880 C CA . ILE A 1 110 ? 2.948 6.206 15.021 1.00 88.88 110 ILE A CA 1
ATOM 881 C C . ILE A 1 110 ? 3.013 5.863 13.534 1.00 88.88 110 ILE A C 1
ATOM 883 O O . ILE A 1 110 ? 2.362 6.503 12.716 1.00 88.88 110 ILE A O 1
ATOM 887 N N . SER A 1 111 ? 3.797 4.863 13.140 1.00 87.44 111 SER A N 1
ATOM 888 C CA . SER A 1 111 ? 3.880 4.491 11.726 1.00 87.44 111 SER A CA 1
ATOM 889 C C . SER A 1 111 ? 2.572 3.862 11.224 1.00 87.44 111 SER A C 1
ATOM 891 O O . SER A 1 111 ? 1.875 3.156 11.958 1.00 87.44 111 SER A O 1
ATOM 893 N N . PHE A 1 112 ? 2.247 4.080 9.946 1.00 86.75 112 PHE A N 1
ATOM 894 C CA . PHE A 1 112 ? 1.050 3.528 9.302 1.00 86.75 112 PHE A CA 1
ATOM 895 C C . PHE A 1 112 ? 0.921 2.008 9.492 1.00 86.75 112 PHE A C 1
ATOM 897 O O . PHE A 1 112 ? -0.167 1.514 9.801 1.00 86.75 112 PHE A O 1
ATOM 904 N N . CYS A 1 113 ? 2.032 1.276 9.341 1.00 84.75 113 CYS A N 1
ATOM 905 C CA . CYS A 1 113 ? 2.085 -0.177 9.522 1.00 84.75 113 CYS A CA 1
ATOM 906 C C . CYS A 1 113 ? 1.790 -0.596 10.969 1.00 84.75 113 CYS A C 1
ATOM 908 O O . CYS A 1 113 ? 1.047 -1.553 11.186 1.00 84.75 113 CYS A O 1
ATOM 910 N N . ALA A 1 114 ? 2.326 0.129 11.956 1.00 85.81 114 ALA A N 1
ATOM 911 C CA . ALA A 1 114 ? 2.082 -0.178 13.361 1.00 85.81 114 ALA A CA 1
ATOM 912 C C . ALA A 1 114 ? 0.626 0.100 13.761 1.00 85.81 114 ALA A C 1
ATOM 914 O O . ALA A 1 114 ? 0.050 -0.675 14.525 1.00 85.81 114 ALA A O 1
ATOM 915 N N . TYR A 1 115 ? 0.020 1.159 13.213 1.00 88.19 115 TYR A N 1
ATOM 916 C CA . TYR A 1 115 ? -1.372 1.504 13.486 1.00 88.19 115 TYR A CA 1
ATOM 917 C C . TYR A 1 115 ? -2.352 0.483 12.885 1.00 88.19 115 TYR A C 1
ATOM 919 O O . TYR A 1 115 ? -3.161 -0.084 13.614 1.00 88.19 115 TYR A O 1
ATOM 927 N N . ASN A 1 116 ? -2.275 0.211 11.577 1.00 83.25 116 ASN A N 1
ATOM 928 C CA . ASN A 1 116 ? -3.323 -0.537 10.864 1.00 83.25 116 ASN A CA 1
ATOM 929 C C . ASN A 1 116 ? -3.141 -2.057 10.846 1.00 83.25 116 ASN A C 1
ATOM 931 O O . ASN A 1 116 ? -4.116 -2.781 10.667 1.00 83.25 116 ASN A O 1
ATOM 935 N N . THR A 1 117 ? -1.908 -2.536 10.977 1.00 77.25 117 THR A N 1
ATOM 936 C CA . THR A 1 117 ? -1.534 -3.848 10.436 1.00 77.25 117 THR A CA 1
ATOM 937 C C . THR A 1 117 ? -0.852 -4.749 11.471 1.00 77.25 117 THR A C 1
ATOM 939 O O . THR A 1 117 ? -0.768 -5.959 11.287 1.00 77.25 117 THR A O 1
ATOM 942 N N . GLY A 1 118 ? -0.336 -4.153 12.550 1.00 72.50 118 GLY A N 1
ATOM 943 C CA . GLY A 1 118 ? 0.511 -4.818 13.536 1.00 72.50 118 GLY A CA 1
ATOM 944 C C . GLY A 1 118 ? -0.184 -5.273 14.802 1.00 72.50 118 GLY A C 1
ATOM 945 O O . GLY A 1 118 ? -1.289 -5.802 14.788 1.00 72.50 118 GLY A O 1
ATOM 946 N N . VAL A 1 119 ? 0.490 -5.044 15.929 1.00 73.06 119 VAL A N 1
ATOM 947 C CA . VAL A 1 119 ? 0.125 -5.503 17.285 1.00 73.06 119 VAL A CA 1
ATOM 948 C C . VAL A 1 119 ? -1.166 -4.886 17.858 1.00 73.06 119 VAL A C 1
ATOM 950 O O . VAL A 1 119 ? -1.392 -4.932 19.062 1.00 73.06 119 VAL A O 1
ATOM 953 N N . GLY A 1 120 ? -2.025 -4.304 17.018 1.00 80.44 120 GLY A N 1
ATOM 954 C CA . GLY A 1 120 ? -3.329 -3.786 17.425 1.00 80.44 120 GLY A CA 1
ATOM 955 C C . GLY A 1 120 ? -3.299 -2.395 18.061 1.00 80.44 120 GLY A C 1
ATOM 956 O O . GLY A 1 120 ? -4.219 -2.062 18.803 1.00 80.44 120 GLY A O 1
ATOM 957 N N . TRP A 1 121 ? -2.300 -1.554 17.767 1.00 87.69 121 TRP A N 1
ATOM 958 C CA . TRP A 1 121 ? -2.232 -0.180 18.293 1.00 87.69 121 TRP A CA 1
ATOM 959 C C . TRP A 1 121 ? -3.488 0.640 18.003 1.00 87.69 121 TRP A C 1
ATOM 961 O O . TRP A 1 121 ? -3.951 1.374 18.875 1.00 87.69 121 TRP A O 1
ATOM 971 N N . ARG A 1 122 ? -4.092 0.456 16.823 1.00 89.44 122 ARG A N 1
ATOM 972 C CA . ARG A 1 122 ? -5.399 1.033 16.501 1.00 89.44 122 ARG A CA 1
ATOM 973 C C . ARG A 1 122 ? -6.453 0.700 17.552 1.00 89.44 122 ARG A C 1
ATOM 975 O O . ARG A 1 122 ? -7.138 1.600 18.012 1.00 89.44 122 ARG A O 1
ATOM 982 N N . GLN A 1 123 ? -6.549 -0.562 17.969 1.00 88.25 123 GLN A N 1
ATOM 983 C CA . GLN A 1 123 ? -7.538 -0.990 18.961 1.00 88.25 123 GLN A CA 1
ATOM 984 C C . GLN A 1 123 ? -7.312 -0.311 20.309 1.00 88.25 123 GLN A C 1
ATOM 986 O O . GLN A 1 123 ? -8.275 0.036 20.981 1.00 88.25 123 GLN A O 1
ATOM 991 N N . ILE A 1 124 ? -6.056 -0.107 20.708 1.00 89.94 124 ILE A N 1
ATOM 992 C CA . ILE A 1 124 ? -5.720 0.570 21.964 1.00 89.94 124 ILE A CA 1
ATOM 993 C C . ILE A 1 124 ? -6.142 2.041 21.886 1.00 89.94 124 ILE A C 1
ATOM 995 O O . ILE A 1 124 ? -6.932 2.488 22.712 1.00 89.94 124 ILE A O 1
ATOM 999 N N . ILE A 1 125 ? -5.683 2.765 20.861 1.00 89.31 125 ILE A N 1
ATOM 1000 C CA . ILE A 1 125 ? -5.975 4.194 20.663 1.00 89.31 125 ILE A CA 1
ATOM 1001 C C . ILE A 1 125 ? -7.484 4.435 20.522 1.00 89.31 125 ILE A C 1
ATOM 1003 O O . ILE A 1 125 ? -8.044 5.292 21.204 1.00 89.31 125 ILE A O 1
ATOM 1007 N N . GLU A 1 126 ? -8.172 3.643 19.697 1.00 89.00 126 GLU A N 1
ATOM 1008 C CA . GLU A 1 126 ? -9.622 3.761 19.521 1.00 89.00 126 GLU A CA 1
ATOM 1009 C C . GLU A 1 126 ? -10.381 3.432 20.812 1.00 89.00 126 GLU A C 1
ATOM 1011 O O . GLU A 1 126 ? -11.366 4.096 21.121 1.00 89.00 126 GLU A O 1
ATOM 1016 N N . ASN A 1 127 ? -9.918 2.468 21.616 1.00 88.06 127 ASN A N 1
ATOM 1017 C CA . ASN A 1 127 ? -10.543 2.180 22.908 1.00 88.06 127 ASN A CA 1
ATOM 1018 C C . ASN A 1 127 ? -10.289 3.250 23.973 1.00 88.06 127 ASN A C 1
ATOM 1020 O O . ASN A 1 127 ? -11.130 3.392 24.857 1.00 88.06 127 ASN A O 1
ATOM 1024 N N . MET A 1 128 ? -9.169 3.972 23.923 1.00 88.69 128 MET A N 1
ATOM 1025 C CA . MET A 1 128 ? -8.883 5.061 24.863 1.00 88.69 128 MET A CA 1
ATOM 1026 C C . MET A 1 128 ? -9.734 6.301 24.582 1.00 88.69 128 MET A C 1
ATOM 1028 O O . MET A 1 128 ? -10.166 6.966 25.519 1.00 88.69 128 MET A O 1
ATOM 1032 N N . HIS A 1 129 ? -10.002 6.598 23.307 1.00 86.56 129 HIS A N 1
ATOM 1033 C CA . HIS A 1 129 ? -10.740 7.800 22.899 1.00 86.56 129 HIS A CA 1
ATOM 1034 C C . HIS A 1 129 ? -12.181 7.536 22.452 1.00 86.56 129 HIS A C 1
ATOM 1036 O O . HIS A 1 129 ? -12.848 8.451 21.963 1.00 86.56 129 HIS A O 1
ATOM 1042 N N . LYS A 1 130 ? -12.693 6.309 22.606 1.00 84.31 130 LYS A N 1
ATOM 1043 C CA . LYS A 1 130 ? -14.118 6.045 22.380 1.00 84.31 130 LYS A CA 1
ATOM 1044 C C . LYS A 1 130 ? -14.947 6.874 23.360 1.00 84.31 130 LYS A C 1
ATOM 1046 O O . LYS A 1 130 ? -14.686 6.890 24.558 1.00 84.31 130 LYS A O 1
ATOM 1051 N N . THR A 1 131 ? -15.952 7.562 22.836 1.00 72.81 131 THR A N 1
ATOM 1052 C CA . THR A 1 131 ? -16.792 8.488 23.606 1.00 72.81 131 THR A CA 1
ATOM 1053 C C . THR A 1 131 ? -18.005 7.824 24.241 1.00 72.81 131 THR A C 1
ATOM 1055 O O . THR A 1 131 ? -18.532 8.349 25.213 1.00 72.81 131 THR A O 1
ATOM 1058 N N . ALA A 1 132 ? -18.450 6.685 23.712 1.00 72.69 132 ALA A N 1
ATOM 1059 C CA . ALA A 1 132 ? -19.562 5.926 24.262 1.00 72.69 132 ALA A CA 1
ATOM 1060 C C . ALA A 1 132 ? -19.288 4.435 24.116 1.00 72.69 132 ALA A C 1
ATOM 1062 O O . ALA A 1 132 ? -18.887 3.960 23.046 1.00 72.69 132 ALA A O 1
ATOM 1063 N N . ASN A 1 133 ? -19.519 3.685 25.187 1.00 76.06 133 ASN A N 1
ATOM 1064 C CA . ASN A 1 133 ? -19.527 2.239 25.115 1.00 76.06 133 ASN A CA 1
ATOM 1065 C C . ASN A 1 133 ? -20.971 1.755 24.819 1.00 76.06 133 ASN A C 1
ATOM 1067 O O . ASN A 1 133 ? -21.956 2.334 25.273 1.00 76.06 133 ASN A O 1
ATOM 1071 N N . LEU A 1 134 ? -21.120 0.693 24.021 1.00 75.31 134 LEU A N 1
ATOM 1072 C CA . LEU A 1 134 ? -22.439 0.155 23.652 1.00 75.31 134 LEU A CA 1
ATOM 1073 C C . LEU A 1 134 ? -23.261 -0.278 24.885 1.00 75.31 134 LEU A C 1
ATOM 1075 O O . LEU A 1 134 ? -24.486 -0.219 24.866 1.00 75.31 134 LEU A O 1
ATOM 1079 N N . SER A 1 135 ? -22.588 -0.726 25.944 1.00 79.06 135 SER A N 1
ATOM 1080 C CA . SER A 1 135 ? -23.194 -1.109 27.220 1.00 79.06 135 SER A CA 1
ATOM 1081 C C . SER A 1 135 ? -23.748 0.097 27.987 1.00 79.06 135 SER A C 1
ATOM 1083 O O . SER A 1 135 ? -24.876 0.008 28.439 1.00 79.06 135 SER A O 1
ATOM 1085 N N . GLU A 1 136 ? -23.030 1.222 28.066 1.00 83.50 136 GLU A N 1
ATOM 1086 C CA . GLU A 1 136 ? -23.494 2.501 28.636 1.00 83.50 136 GLU A CA 1
ATOM 1087 C C . GLU A 1 136 ? -24.736 2.979 27.885 1.00 83.50 136 GLU A C 1
ATOM 1089 O O . GLU A 1 136 ? -25.753 3.307 28.490 1.00 83.50 136 GLU A O 1
ATOM 1094 N N . TRP A 1 137 ? -24.695 2.919 26.551 1.00 83.44 137 TRP A N 1
ATOM 1095 C CA . TRP A 1 137 ? -25.852 3.263 25.730 1.00 83.44 137 TRP A CA 1
ATOM 1096 C C . TRP A 1 137 ? -27.062 2.366 26.024 1.00 83.44 137 TRP A C 1
ATOM 1098 O O . TRP A 1 137 ? -28.191 2.845 26.121 1.00 83.44 137 TRP A O 1
ATOM 1108 N N . TYR A 1 138 ? -26.837 1.062 26.199 1.00 87.12 138 TYR A N 1
ATOM 1109 C CA . TYR A 1 138 ? -27.887 0.108 26.553 1.00 87.12 138 TYR A CA 1
ATOM 1110 C C . TYR A 1 138 ? -28.380 0.218 27.996 1.00 87.12 138 TYR A C 1
ATOM 1112 O O . TYR A 1 138 ? -29.531 -0.136 28.246 1.00 87.12 138 TYR A O 1
ATOM 1120 N N . GLU A 1 139 ? -27.553 0.676 28.930 1.00 83.38 139 GLU A N 1
ATOM 1121 C CA . GLU A 1 139 ? -27.979 0.991 30.294 1.00 83.38 139 GLU A CA 1
ATOM 1122 C C . GLU A 1 139 ? -28.903 2.210 30.302 1.00 83.38 139 GLU A C 1
ATOM 1124 O O . GLU A 1 139 ? -29.948 2.179 30.947 1.00 83.38 139 GLU A O 1
ATOM 1129 N N . GLU A 1 140 ? -28.563 3.250 29.538 1.00 86.75 140 GLU A N 1
ATOM 1130 C CA . GLU A 1 140 ? -29.320 4.503 29.520 1.00 86.75 140 GLU A CA 1
ATOM 1131 C C . GLU A 1 140 ? -30.612 4.410 28.688 1.00 86.75 140 GLU A C 1
ATOM 1133 O O . GLU A 1 140 ? -31.668 4.873 29.117 1.00 86.75 140 GLU A O 1
ATOM 1138 N N . HIS A 1 141 ? -30.558 3.778 27.513 1.00 87.31 141 HIS A N 1
ATOM 1139 C CA . HIS A 1 141 ? -31.672 3.759 26.550 1.00 87.31 141 HIS A CA 1
ATOM 1140 C C . HIS A 1 141 ? -32.393 2.411 26.479 1.00 87.31 141 HIS A C 1
ATOM 1142 O O . HIS A 1 141 ? -33.385 2.260 25.759 1.00 87.31 141 HIS A O 1
ATOM 1148 N N . GLY A 1 142 ? -31.907 1.418 27.225 1.00 85.00 142 GLY A N 1
ATOM 1149 C CA . GLY A 1 142 ? -32.350 0.041 27.100 1.00 85.00 142 GLY A CA 1
ATOM 1150 C C . GLY A 1 142 ? -31.847 -0.619 25.813 1.00 85.00 142 GLY A C 1
ATOM 1151 O O . GLY A 1 142 ? -31.429 0.012 24.839 1.00 85.00 142 GLY A O 1
ATOM 1152 N N . ARG A 1 143 ? -31.906 -1.951 25.780 1.00 84.06 143 ARG A N 1
ATOM 1153 C CA . ARG A 1 143 ? -31.718 -2.707 24.538 1.00 84.06 143 ARG A CA 1
ATOM 1154 C C . ARG A 1 143 ? -33.024 -2.763 23.762 1.00 84.06 143 ARG A C 1
ATOM 1156 O O . ARG A 1 143 ? -34.057 -3.140 24.310 1.00 84.06 143 ARG A O 1
ATOM 1163 N N . HIS A 1 144 ? -32.956 -2.501 22.459 1.00 81.19 144 HIS A N 1
ATOM 1164 C CA . HIS A 1 144 ? -34.034 -2.909 21.567 1.00 81.19 144 HIS A CA 1
ATOM 1165 C C . HIS A 1 144 ? -34.144 -4.439 21.581 1.00 81.19 144 HIS A C 1
ATOM 1167 O O . HIS A 1 144 ? -33.140 -5.156 21.632 1.00 81.19 144 HIS A O 1
ATOM 1173 N N . ALA A 1 145 ? -35.373 -4.950 21.564 1.00 83.25 145 ALA A N 1
ATOM 1174 C CA . ALA A 1 145 ? -35.604 -6.384 21.567 1.00 83.25 145 ALA A CA 1
ATOM 1175 C C . ALA A 1 145 ? -35.052 -7.011 20.276 1.00 83.25 145 ALA A C 1
ATOM 1177 O O . ALA A 1 145 ? -35.424 -6.621 19.170 1.00 83.25 145 ALA A O 1
ATOM 1178 N N . VAL A 1 146 ? -34.161 -7.994 20.424 1.00 81.88 146 VAL A N 1
ATOM 1179 C CA . VAL A 1 146 ? -33.629 -8.781 19.306 1.00 81.88 146 VAL A CA 1
ATOM 1180 C C . VAL A 1 146 ? -34.448 -10.061 19.187 1.00 81.88 146 VAL A C 1
ATOM 1182 O O . VAL A 1 146 ? -34.442 -10.908 20.083 1.00 81.88 146 VAL A O 1
ATOM 1185 N N . TYR A 1 147 ? -35.154 -10.209 18.069 1.00 83.94 147 TYR A N 1
ATOM 1186 C CA . TYR A 1 147 ? -35.947 -11.394 17.757 1.00 83.94 147 TYR A CA 1
ATOM 1187 C C . TYR A 1 147 ? -35.138 -12.300 16.824 1.00 83.94 147 TYR A C 1
ATOM 1189 O O . TYR A 1 147 ? -34.747 -11.899 15.733 1.00 83.94 147 TYR A O 1
ATOM 1197 N N . ALA A 1 148 ? -34.854 -13.524 17.266 1.00 84.50 148 ALA A N 1
ATOM 1198 C CA . ALA A 1 148 ? -34.109 -14.530 16.510 1.00 84.50 148 ALA A CA 1
ATOM 1199 C C . ALA A 1 148 ? -34.795 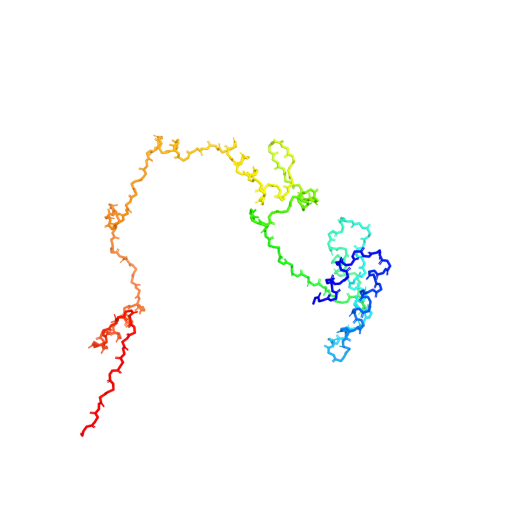-15.901 16.634 1.00 84.50 148 ALA A C 1
ATOM 1201 O O . ALA A 1 148 ? -35.713 -16.064 17.440 1.00 84.50 148 ALA A O 1
ATOM 1202 N N . LYS A 1 149 ? -34.337 -16.897 15.859 1.00 82.69 149 LYS A N 1
ATOM 1203 C CA . LYS A 1 149 ? -34.899 -18.266 15.826 1.00 82.69 149 LYS A CA 1
ATOM 1204 C C . LYS A 1 149 ? -36.394 -18.312 15.469 1.00 82.69 149 LYS A C 1
ATOM 1206 O O . LYS A 1 149 ? -37.166 -19.015 16.111 1.00 82.69 149 LYS A O 1
ATOM 1211 N N . GLY A 1 150 ? -36.807 -17.531 14.470 1.00 81.00 150 GLY A N 1
ATOM 1212 C CA . GLY A 1 150 ? -38.191 -17.528 13.982 1.00 81.00 150 GLY A CA 1
ATOM 1213 C C . GLY A 1 150 ? -39.207 -16.854 14.911 1.00 81.00 150 GLY A C 1
ATOM 1214 O O . GLY A 1 150 ? -40.404 -16.996 14.688 1.00 81.00 150 GLY A O 1
ATOM 1215 N N . LYS A 1 151 ? -38.764 -16.124 15.945 1.00 80.88 151 LYS A N 1
ATOM 1216 C CA . LYS A 1 151 ? -39.659 -15.294 16.762 1.00 80.88 151 LYS A CA 1
ATOM 1217 C C . LYS A 1 151 ? -40.201 -14.119 15.947 1.00 80.88 151 LYS A C 1
ATOM 1219 O O . LYS A 1 151 ? -39.434 -13.439 15.269 1.00 80.88 151 LYS A O 1
ATOM 1224 N N . ASP A 1 152 ? -41.501 -13.864 16.066 1.00 80.38 152 ASP A N 1
ATOM 1225 C CA . ASP A 1 152 ? -42.162 -12.747 15.391 1.00 80.38 152 ASP A CA 1
ATOM 1226 C C . ASP A 1 152 ? -41.767 -11.393 15.997 1.00 80.38 152 ASP A C 1
ATOM 1228 O O . ASP A 1 152 ? -41.725 -11.230 17.219 1.00 80.38 152 ASP A O 1
ATOM 1232 N N . VAL A 1 153 ? -41.495 -10.421 15.121 1.00 84.00 153 VAL A N 1
ATOM 1233 C CA . VAL A 1 153 ? -41.190 -9.031 15.487 1.00 84.00 153 VAL A CA 1
ATOM 1234 C C . VAL A 1 153 ? -42.505 -8.244 15.590 1.00 84.00 153 VAL A C 1
ATOM 1236 O O . VAL A 1 153 ? -43.232 -8.154 14.597 1.00 84.00 153 VAL A O 1
ATOM 1239 N N . PRO A 1 154 ? -42.839 -7.649 16.748 1.00 85.25 154 PRO A N 1
ATOM 1240 C CA . PRO A 1 154 ? -44.041 -6.836 16.902 1.00 85.25 154 PRO A CA 1
ATOM 1241 C C . PRO A 1 154 ? -44.021 -5.608 15.984 1.00 85.25 154 PRO A C 1
ATOM 1243 O O . PRO A 1 154 ? -42.995 -4.949 15.841 1.00 85.25 154 PRO A O 1
ATOM 1246 N N . GLY A 1 155 ? -45.165 -5.271 15.386 1.00 80.81 155 GLY A N 1
ATOM 1247 C CA . GLY A 1 155 ? -45.328 -4.035 14.608 1.00 80.81 155 GLY A CA 1
ATOM 1248 C C . GLY A 1 155 ? -44.770 -4.063 13.180 1.00 80.81 155 GLY A C 1
ATOM 1249 O O . GLY A 1 155 ? -44.943 -3.085 12.458 1.00 80.81 155 GLY A O 1
ATOM 1250 N N . ILE A 1 156 ? -44.166 -5.172 12.736 1.00 78.25 156 ILE A N 1
ATOM 1251 C CA . ILE A 1 156 ? -43.746 -5.363 11.341 1.00 78.25 156 ILE A CA 1
ATOM 1252 C C . ILE A 1 156 ? -44.724 -6.311 10.646 1.00 78.25 156 ILE A C 1
ATOM 1254 O O . ILE A 1 156 ? -44.848 -7.485 10.993 1.00 78.25 156 ILE A O 1
ATOM 1258 N N . SER A 1 157 ? -45.432 -5.796 9.642 1.00 78.19 157 SER A N 1
ATOM 1259 C CA . SER A 1 157 ? -46.306 -6.605 8.792 1.00 78.19 157 SER A CA 1
ATOM 1260 C C . SER A 1 157 ? -45.476 -7.495 7.865 1.00 78.19 157 SER A C 1
ATOM 1262 O O . SER A 1 157 ? -44.608 -7.004 7.150 1.00 78.19 157 SER A O 1
ATOM 1264 N N . LYS A 1 158 ? -45.800 -8.794 7.803 1.00 73.25 158 LYS A N 1
ATOM 1265 C CA . LYS A 1 158 ? -45.257 -9.724 6.790 1.00 73.25 158 LYS A CA 1
ATOM 1266 C C . LYS A 1 158 ? -45.840 -9.490 5.390 1.00 73.25 158 LYS A C 1
ATOM 1268 O O . LYS A 1 158 ? -45.375 -10.077 4.420 1.00 73.25 158 LYS A O 1
ATOM 1273 N N . LYS A 1 159 ? -46.884 -8.661 5.276 1.00 73.00 159 LYS A N 1
ATOM 1274 C CA . LYS A 1 159 ? -47.468 -8.293 3.984 1.00 73.00 159 LYS A CA 1
ATOM 1275 C C . LYS A 1 159 ? -46.611 -7.202 3.355 1.00 73.00 159 LYS A C 1
ATOM 1277 O O . LYS A 1 159 ? -46.629 -6.065 3.823 1.00 73.00 159 LYS A O 1
ATOM 1282 N N . HIS A 1 160 ? -45.888 -7.556 2.298 1.00 66.19 160 HIS A N 1
ATOM 1283 C CA . HIS A 1 160 ? -45.235 -6.582 1.434 1.00 66.19 160 HIS A CA 1
ATOM 1284 C C . HIS A 1 160 ? -46.291 -5.818 0.624 1.00 66.19 160 HIS A C 1
ATOM 1286 O O . HIS A 1 160 ? -47.197 -6.416 0.052 1.00 66.19 160 HIS A O 1
ATOM 1292 N N . SER A 1 161 ? -46.172 -4.491 0.571 1.00 71.81 161 SER A N 1
ATOM 1293 C CA . SER A 1 161 ? -46.969 -3.629 -0.316 1.00 71.81 161 SER A CA 1
ATOM 1294 C C . SER A 1 161 ? -46.43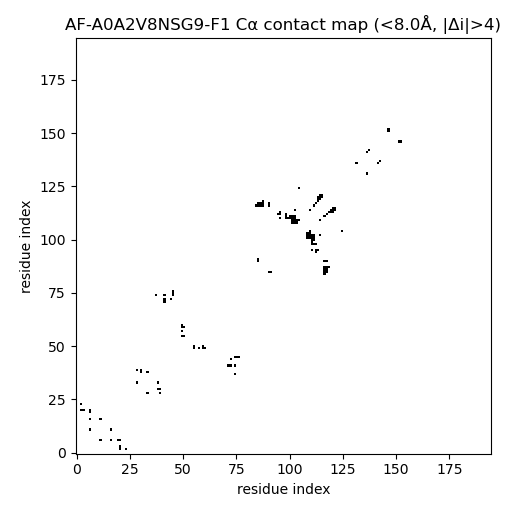2 -3.598 -1.750 1.00 71.81 161 SER A C 1
ATOM 1296 O O . SER A 1 161 ? -47.059 -3.022 -2.637 1.00 71.81 161 SER A O 1
ATOM 1298 N N . LEU A 1 162 ? -45.258 -4.191 -1.973 1.00 72.25 162 LEU A N 1
ATOM 1299 C CA . LEU A 1 162 ? -44.591 -4.198 -3.261 1.00 72.25 162 LEU A CA 1
ATOM 1300 C C . LEU A 1 162 ? -45.205 -5.290 -4.145 1.00 72.25 162 LEU A C 1
ATOM 1302 O O . LEU A 1 162 ? -44.984 -6.478 -3.922 1.00 72.25 162 LEU A O 1
ATOM 1306 N N . SER A 1 163 ? -45.971 -4.877 -5.152 1.00 70.81 163 SER A N 1
ATOM 1307 C CA . SER A 1 163 ? -46.317 -5.755 -6.269 1.00 70.81 163 SER A CA 1
ATOM 1308 C C . SER A 1 163 ? -45.076 -5.902 -7.145 1.00 70.81 163 SER A C 1
ATOM 1310 O O . SER A 1 163 ? -44.560 -4.898 -7.635 1.00 70.81 163 SER A O 1
ATOM 1312 N N . LEU A 1 164 ? -44.578 -7.130 -7.305 1.00 73.38 164 LEU A N 1
ATOM 1313 C CA . LEU A 1 164 ? -43.497 -7.465 -8.230 1.00 73.38 164 LEU A CA 1
ATOM 1314 C C . LEU A 1 164 ? -44.108 -8.173 -9.447 1.00 73.38 164 LEU A C 1
ATOM 1316 O O . LEU A 1 164 ? -44.296 -9.390 -9.405 1.00 73.38 164 LEU A O 1
ATOM 1320 N N . PRO A 1 165 ? -44.427 -7.444 -10.534 1.00 75.06 165 PRO A N 1
ATOM 1321 C CA . PRO A 1 165 ? -45.162 -8.001 -11.669 1.00 75.06 165 PRO A CA 1
ATOM 1322 C C . PRO A 1 165 ? -44.428 -9.174 -12.322 1.00 75.06 165 PRO A C 1
ATOM 1324 O O . PRO A 1 165 ? -45.060 -10.148 -12.708 1.00 75.06 165 PRO A O 1
ATOM 1327 N N . ILE A 1 166 ? -43.095 -9.102 -12.367 1.00 75.88 166 ILE A N 1
ATOM 1328 C CA . ILE A 1 166 ? -42.226 -10.135 -12.945 1.00 75.88 166 ILE A CA 1
ATOM 1329 C C . ILE A 1 166 ? -42.285 -11.432 -12.129 1.00 75.88 166 ILE A C 1
ATOM 1331 O O . ILE A 1 166 ? -42.364 -12.507 -12.702 1.00 75.88 166 ILE A O 1
ATOM 1335 N N . VAL A 1 167 ? -42.314 -11.350 -10.795 1.00 70.31 167 VAL A N 1
ATOM 1336 C CA . VAL A 1 167 ? -42.420 -12.544 -9.937 1.00 70.31 167 VAL A CA 1
ATOM 1337 C C . VAL A 1 167 ? -43.798 -13.188 -10.086 1.00 70.31 167 VAL A C 1
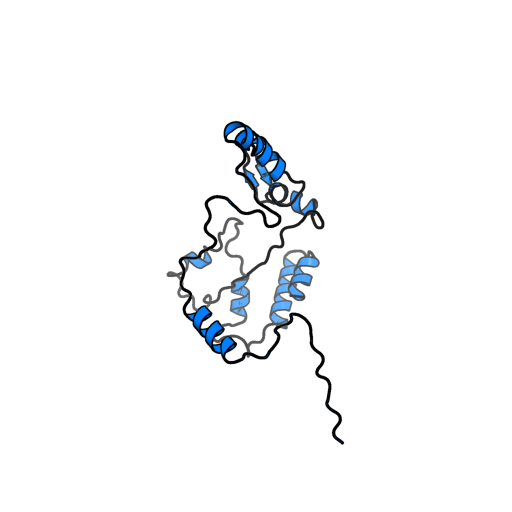ATOM 1339 O O . VAL A 1 167 ? -43.898 -14.405 -10.137 1.00 70.31 167 VAL A O 1
ATOM 1342 N N . ASN A 1 168 ? -44.854 -12.384 -10.224 1.00 70.75 168 ASN A N 1
ATOM 1343 C CA . ASN A 1 168 ? -46.200 -12.904 -10.472 1.00 70.75 168 ASN A CA 1
ATOM 1344 C C . ASN A 1 168 ? -46.338 -13.547 -11.861 1.00 70.75 168 ASN A C 1
ATOM 1346 O O . ASN A 1 168 ? -47.101 -14.494 -12.000 1.00 70.75 168 ASN A O 1
ATOM 1350 N N . GLN A 1 169 ? -45.619 -13.043 -12.870 1.00 71.81 169 GLN A N 1
ATOM 1351 C CA . GLN A 1 169 ? -45.560 -13.652 -14.202 1.00 71.81 169 GLN A CA 1
ATOM 1352 C C . GLN A 1 169 ? -44.813 -14.986 -14.173 1.00 71.81 169 GLN A C 1
ATOM 1354 O O . GLN A 1 169 ? -45.357 -15.969 -14.653 1.00 71.81 169 GLN A O 1
ATOM 1359 N N . ILE A 1 170 ? -43.647 -15.044 -13.523 1.00 70.94 170 ILE A N 1
ATOM 1360 C CA . ILE A 1 170 ? -42.874 -16.286 -13.369 1.00 70.94 170 ILE A CA 1
ATOM 1361 C C . ILE A 1 170 ? -43.684 -17.336 -12.600 1.00 70.94 170 ILE A C 1
ATOM 1363 O O . ILE A 1 170 ? -43.788 -18.470 -13.034 1.00 70.94 170 ILE A O 1
ATOM 1367 N N . LEU A 1 171 ? -44.343 -16.956 -11.499 1.00 70.94 171 LEU A N 1
ATOM 1368 C CA . LEU A 1 171 ? -45.198 -17.880 -10.745 1.00 70.94 171 LEU A CA 1
ATOM 1369 C C . LEU A 1 171 ? -46.438 -18.338 -11.530 1.00 70.94 171 LEU A C 1
ATOM 1371 O O . LEU A 1 171 ? -46.963 -19.408 -11.240 1.00 70.94 171 LEU A O 1
ATOM 1375 N N . ALA A 1 172 ? -46.935 -17.534 -12.475 1.00 69.38 172 ALA A N 1
ATOM 1376 C CA . ALA A 1 172 ? -48.032 -17.926 -13.358 1.00 69.38 172 ALA A CA 1
ATOM 1377 C C . ALA A 1 172 ? -47.553 -18.889 -14.455 1.00 69.38 172 ALA A C 1
ATOM 1379 O O . ALA A 1 172 ? -48.227 -19.879 -14.711 1.00 69.38 172 ALA A O 1
ATOM 1380 N N . GLU A 1 173 ? -46.374 -18.641 -15.030 1.00 66.62 173 GLU A N 1
ATOM 1381 C CA . GLU A 1 173 ? -45.704 -19.552 -15.966 1.00 66.62 173 GLU A CA 1
ATOM 1382 C C . GLU A 1 173 ? -45.365 -20.896 -15.289 1.00 66.62 173 GLU A C 1
ATOM 1384 O O . GLU A 1 173 ? -45.655 -21.955 -15.839 1.00 66.62 173 GLU A O 1
ATOM 1389 N N . ASP A 1 174 ? -44.864 -20.871 -14.049 1.00 61.22 174 ASP A N 1
ATOM 1390 C CA . ASP A 1 174 ? -44.560 -22.069 -13.252 1.00 61.22 174 ASP A CA 1
ATOM 1391 C C . ASP A 1 174 ? -45.830 -22.825 -12.805 1.00 61.22 174 ASP A C 1
ATOM 1393 O O . ASP A 1 174 ? -45.803 -24.042 -12.615 1.00 61.22 174 ASP A O 1
ATOM 1397 N N . ALA A 1 175 ? -46.961 -22.129 -12.624 1.00 62.84 175 ALA A N 1
ATOM 1398 C CA . ALA A 1 175 ? -48.245 -22.755 -12.293 1.00 62.84 175 ALA A CA 1
ATOM 1399 C C . ALA A 1 175 ? -48.844 -23.532 -13.478 1.00 62.84 175 ALA A C 1
ATOM 1401 O O . ALA A 1 175 ? -49.570 -24.505 -13.257 1.00 62.84 175 ALA A O 1
ATOM 1402 N N . ASP A 1 176 ? -48.505 -23.146 -14.710 1.00 58.84 176 ASP A N 1
ATOM 1403 C CA . ASP A 1 176 ? -48.841 -23.897 -15.922 1.00 58.84 176 ASP A CA 1
ATOM 1404 C C . ASP A 1 176 ? -47.922 -25.130 -16.108 1.00 58.84 176 ASP A C 1
ATOM 1406 O O . ASP A 1 176 ? -48.306 -26.097 -16.769 1.00 58.84 176 ASP A O 1
ATOM 1410 N N . GLU A 1 177 ? -46.762 -25.172 -15.437 1.00 58.69 177 GLU A N 1
ATOM 1411 C CA . GLU A 1 177 ? -45.859 -26.332 -15.330 1.00 58.69 177 GLU A CA 1
ATOM 1412 C C . GLU A 1 177 ? -46.092 -27.165 -14.047 1.00 58.69 177 GLU A C 1
ATOM 1414 O O . GLU A 1 177 ? -45.155 -27.679 -13.423 1.00 58.69 177 GLU A O 1
ATOM 1419 N N . ALA A 1 178 ? -47.356 -27.326 -13.635 1.00 50.03 178 ALA A N 1
ATOM 1420 C CA . ALA A 1 178 ? -47.767 -28.083 -12.449 1.00 50.03 178 ALA A CA 1
ATOM 1421 C C . ALA A 1 178 ? -47.395 -29.582 -12.528 1.00 50.03 178 ALA A C 1
ATOM 1423 O O . ALA A 1 178 ? -48.227 -30.445 -12.804 1.00 50.03 178 ALA A O 1
ATOM 1424 N N . GLY A 1 179 ? -46.131 -29.917 -12.270 1.00 53.56 179 GLY A N 1
ATOM 1425 C CA . GLY A 1 179 ? -45.668 -31.305 -12.261 1.00 53.56 179 GLY A CA 1
ATOM 1426 C C . GLY A 1 179 ? -44.214 -31.531 -11.856 1.00 53.56 179 GLY A C 1
ATOM 1427 O O . GLY A 1 179 ? -43.883 -32.638 -11.433 1.00 53.56 179 GLY A O 1
ATOM 1428 N N . LYS A 1 180 ? -43.332 -30.526 -11.918 1.00 50.25 180 LYS A N 1
ATOM 1429 C CA . LYS A 1 180 ? -41.943 -30.707 -11.471 1.00 50.25 180 LYS A CA 1
ATOM 1430 C C . LYS A 1 180 ? -41.808 -30.406 -9.984 1.00 50.25 180 LYS A C 1
ATOM 1432 O O . LYS A 1 180 ? -41.831 -29.258 -9.554 1.00 50.25 180 LYS A O 1
ATOM 1437 N N . ALA A 1 181 ? -41.634 -31.458 -9.189 1.00 53.94 181 ALA A N 1
ATOM 1438 C CA . ALA A 1 181 ? -41.201 -31.323 -7.807 1.00 53.94 181 ALA A CA 1
ATOM 1439 C C . ALA A 1 181 ? -39.797 -30.698 -7.784 1.00 53.94 181 ALA A C 1
ATOM 1441 O O . ALA A 1 181 ? -38.801 -31.361 -8.072 1.00 53.94 181 ALA A O 1
ATOM 1442 N N . VAL A 1 182 ? -39.716 -29.408 -7.459 1.00 52.88 182 VAL A N 1
ATOM 1443 C CA . VAL A 1 182 ? -38.440 -28.710 -7.296 1.00 52.88 182 VAL A CA 1
ATOM 1444 C C . VAL A 1 182 ? -37.830 -29.156 -5.970 1.00 52.88 182 VAL A C 1
ATOM 1446 O O . VAL A 1 182 ? -38.222 -28.694 -4.899 1.00 52.88 182 VAL A O 1
ATOM 1449 N N . THR A 1 183 ? -36.884 -30.093 -6.033 1.00 54.34 183 THR A N 1
ATOM 1450 C CA . THR A 1 183 ? -36.055 -30.484 -4.885 1.00 54.34 183 THR A CA 1
ATOM 1451 C C . THR A 1 183 ? -34.641 -29.927 -5.073 1.00 54.34 183 THR A C 1
ATOM 1453 O O . THR A 1 183 ? -34.144 -29.913 -6.198 1.00 54.34 183 THR A O 1
ATOM 1456 N N . PRO A 1 184 ? -33.957 -29.485 -4.003 1.00 49.16 184 PRO A N 1
ATOM 1457 C CA . PRO A 1 184 ? -32.578 -29.001 -4.085 1.00 49.16 184 PRO A CA 1
ATOM 1458 C C . PRO A 1 184 ? -31.541 -30.133 -4.241 1.00 49.16 184 PRO A C 1
ATOM 1460 O O . PRO A 1 184 ? -30.341 -29.863 -4.192 1.00 49.16 184 PRO A O 1
ATOM 1463 N N . TYR A 1 185 ? -31.976 -31.388 -4.395 1.00 47.94 185 TYR A N 1
ATOM 1464 C CA . TYR A 1 185 ? -31.118 -32.563 -4.547 1.00 47.94 185 TYR A CA 1
ATOM 1465 C C . TYR A 1 185 ? -31.150 -33.088 -5.987 1.00 47.94 185 TYR A C 1
ATOM 1467 O O . TYR A 1 185 ? -32.176 -32.999 -6.661 1.00 47.94 185 TYR A O 1
ATOM 1475 N N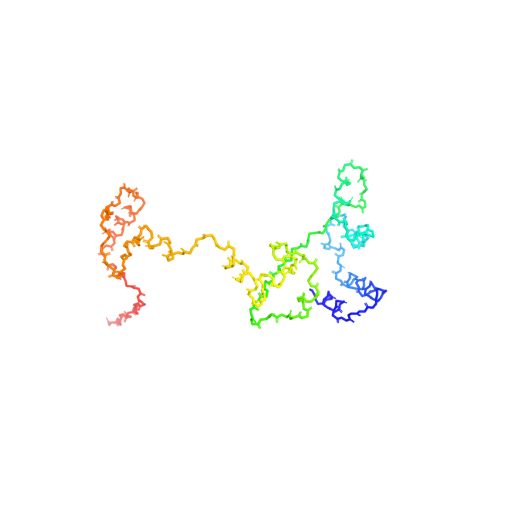 . LEU A 1 186 ? -30.024 -33.650 -6.445 1.00 41.44 186 LEU A N 1
ATOM 1476 C CA . LEU A 1 186 ? -29.931 -34.339 -7.734 1.00 41.44 186 LEU A CA 1
ATOM 1477 C C . LEU A 1 186 ? -30.874 -35.549 -7.720 1.00 41.44 186 LEU A C 1
ATOM 1479 O O . LEU A 1 186 ? -30.696 -36.461 -6.915 1.00 41.44 186 LEU A O 1
ATOM 1483 N N . VAL A 1 187 ? -31.885 -35.531 -8.585 1.00 54.03 187 VAL A N 1
ATOM 1484 C CA . VAL A 1 187 ? -32.744 -36.687 -8.845 1.00 54.03 187 VAL A CA 1
ATOM 1485 C C . VAL A 1 187 ? -32.074 -37.476 -9.966 1.00 54.03 187 VAL A C 1
ATOM 1487 O O . VAL A 1 187 ? -31.815 -36.919 -11.028 1.00 54.03 187 VAL A O 1
ATOM 1490 N N . GLU A 1 188 ? -31.718 -38.733 -9.705 1.00 50.28 188 GLU A N 1
ATOM 1491 C CA . GLU A 1 188 ? -31.196 -39.628 -10.740 1.00 50.28 188 GLU A CA 1
ATOM 1492 C C . GLU A 1 188 ? -32.365 -40.122 -11.601 1.00 50.28 188 GLU A C 1
ATOM 1494 O O . GLU A 1 188 ? -33.320 -40.710 -11.086 1.00 50.28 188 GLU A O 1
ATOM 1499 N N . ASP A 1 189 ? -32.303 -39.850 -12.906 1.00 47.22 189 ASP A N 1
ATOM 1500 C CA . ASP A 1 189 ? -33.303 -40.301 -13.871 1.00 47.22 189 ASP A CA 1
ATOM 1501 C C . ASP A 1 189 ? -33.174 -41.821 -14.054 1.00 47.22 189 ASP A C 1
ATOM 1503 O O . ASP A 1 189 ? -32.161 -42.324 -14.541 1.00 47.22 189 ASP A O 1
ATOM 1507 N N . ASN A 1 190 ? -34.195 -42.574 -13.641 1.00 44.59 190 ASN A N 1
ATOM 1508 C CA . ASN A 1 190 ? -34.256 -44.015 -13.877 1.00 44.59 190 ASN A CA 1
ATOM 1509 C C . ASN A 1 190 ? -34.549 -44.261 -15.367 1.00 44.59 190 ASN A C 1
ATOM 1511 O O . ASN A 1 190 ? -35.647 -43.965 -15.837 1.00 44.59 190 ASN A O 1
ATOM 1515 N N . GLU A 1 191 ? -33.580 -44.812 -16.102 1.00 43.53 191 GLU A N 1
ATOM 1516 C CA . GLU A 1 191 ? -33.778 -45.300 -17.470 1.00 43.53 191 GLU A CA 1
ATOM 1517 C C . GLU A 1 191 ? -34.830 -46.424 -17.476 1.00 43.53 191 GLU A C 1
ATOM 1519 O O . GLU A 1 191 ? -34.621 -47.508 -16.924 1.00 43.53 191 GLU A O 1
ATOM 1524 N N . GLU A 1 192 ? -35.979 -46.175 -18.107 1.00 41.69 192 GLU A N 1
ATOM 1525 C CA . GLU A 1 192 ? -36.985 -47.205 -18.359 1.00 41.69 192 GLU A CA 1
ATOM 1526 C C . GLU A 1 192 ? -36.445 -48.219 -19.380 1.00 41.69 192 GLU A C 1
ATOM 1528 O O . GLU A 1 192 ? -36.246 -47.922 -20.559 1.00 41.69 192 GLU A O 1
ATOM 1533 N N . VAL A 1 193 ? -36.205 -49.446 -18.914 1.00 40.41 193 VAL A N 1
ATOM 1534 C CA . VAL A 1 193 ? -35.850 -50.594 -19.753 1.00 40.41 193 VAL A CA 1
ATOM 1535 C C . VAL A 1 193 ? -37.059 -50.968 -20.613 1.00 40.41 193 VAL A C 1
ATOM 1537 O O . VAL A 1 193 ? -38.057 -51.482 -20.110 1.00 40.41 193 VAL A O 1
ATOM 1540 N N . ALA A 1 194 ? -36.952 -50.721 -21.918 1.00 39.44 194 ALA A N 1
ATOM 1541 C CA . ALA A 1 194 ? -37.927 -51.153 -22.911 1.00 39.44 194 ALA A CA 1
ATOM 1542 C C . ALA A 1 194 ? -37.964 -52.691 -23.024 1.00 39.44 194 ALA A C 1
ATOM 1544 O O . ALA A 1 194 ? -36.923 -53.327 -23.215 1.00 39.44 194 ALA A O 1
ATOM 1545 N N . VAL A 1 195 ? -39.170 -53.265 -22.947 1.00 37.28 195 VAL A N 1
ATOM 1546 C CA . VAL A 1 195 ? -39.501 -54.629 -23.401 1.00 37.28 195 VAL A CA 1
ATOM 1547 C C . VAL A 1 195 ? -40.366 -54.526 -24.646 1.00 37.28 195 VAL A C 1
ATOM 1549 O O . VAL A 1 195 ? -41.328 -53.727 -24.611 1.00 37.28 195 VAL A O 1
#

Secondary structure (DSSP, 8-state):
-HHHHHHHHTT--HHHHHHHHHHHHHHH--TTTSPTT--HHHHHHHHS-SSSSTT--GGGGTTTTTT---TT---------PPPPP-GGG--HHHHHT---EEEETTEEEEHHHHHTSSSHHHHHHHHH-S--HHHHHHHH-PPP---TTPPPTT--S------HHHHHHHHHHHHTTT----SSPPP-------